Protein AF-A0A2P4SM87-F1 (afdb_monomer_lite)

Organism: Bambusicola thoracicus (NCBI:txid9083)

Radius of gyration: 50.16 Å; chains: 1; bounding box: 89×97×150 Å

pLDDT: mean 71.81, std 22.19, range [34.34, 98.69]

Foldseek 3Di:
DDDDDDDPPDPPDPPPVPPPDQQLVVLVVVLVVCVVVVNDPPVVNVVSVVSNVVSVVVVVVVVVVVVVVPPPPPDDDDDPPVVVVVVVVVVVVVVVVVVVVVVVVVVVVVVVVVVVVVVVVVVVVVVVVVVVVVVVVVVVVVVVVVPVVVDPPDDPPPDDDDDDDDDDDDDDDDDDDDDDDDDDDDDDDDDDDDDDDDDDDDDDDDDDDDPDDDDDDDDDDDDD

Structure (mmCIF, N/CA/C/O backbone):
data_AF-A0A2P4SM87-F1
#
_entry.id   AF-A0A2P4SM87-F1
#
loop_
_atom_site.group_PDB
_atom_site.id
_atom_site.type_symbol
_atom_site.label_atom_id
_atom_site.label_alt_id
_atom_site.label_comp_id
_atom_site.label_asym_id
_atom_site.label_entity_id
_atom_site.label_seq_id
_atom_site.pdbx_PDB_ins_code
_atom_site.Cartn_x
_atom_site.Cartn_y
_atom_site.Cartn_z
_atom_site.occupancy
_atom_site.B_iso_or_equiv
_atom_site.auth_seq_id
_atom_site.auth_comp_id
_atom_site.auth_asym_id
_atom_site.auth_atom_id
_atom_site.pdbx_PDB_model_num
ATOM 1 N N . MET A 1 1 ? 10.649 54.500 15.077 1.00 40.88 1 MET A N 1
ATOM 2 C CA . MET A 1 1 ? 9.697 54.170 16.158 1.00 40.88 1 MET A CA 1
ATOM 3 C C . MET A 1 1 ? 8.976 52.906 15.738 1.00 40.88 1 MET A C 1
ATOM 5 O O . MET A 1 1 ? 8.467 52.848 14.629 1.00 40.88 1 MET A O 1
ATOM 9 N N . SER A 1 2 ? 9.122 51.881 16.570 1.00 45.06 2 SER A N 1
ATOM 10 C CA . SER A 1 2 ? 8.727 50.490 16.364 1.00 45.06 2 SER A CA 1
ATOM 11 C C . SER A 1 2 ? 7.227 50.303 16.555 1.00 45.06 2 SER A C 1
ATOM 13 O O . SER A 1 2 ? 6.677 50.836 17.516 1.00 45.06 2 SER A O 1
ATOM 15 N N . TRP A 1 3 ? 6.611 49.495 15.699 1.00 43.22 3 TRP A N 1
ATOM 16 C CA . TRP A 1 3 ? 5.703 48.448 16.155 1.00 43.22 3 TRP A CA 1
ATOM 17 C C . TRP A 1 3 ? 5.688 47.334 15.110 1.00 43.22 3 TRP A C 1
ATOM 19 O O . TRP A 1 3 ? 5.193 47.473 13.995 1.00 43.22 3 TRP A O 1
ATOM 29 N N . ALA A 1 4 ? 6.319 46.231 15.500 1.00 46.62 4 ALA A N 1
ATOM 30 C CA . ALA A 1 4 ? 6.088 44.921 14.936 1.00 46.62 4 ALA A CA 1
ATOM 31 C C . ALA A 1 4 ? 4.613 44.549 15.129 1.00 46.62 4 ALA A C 1
ATOM 33 O O . ALA A 1 4 ? 4.022 44.830 16.172 1.00 46.62 4 ALA A O 1
ATOM 34 N N . THR A 1 5 ? 4.024 43.882 14.147 1.00 55.41 5 THR A N 1
ATOM 35 C CA . THR A 1 5 ? 2.846 43.058 14.403 1.00 55.41 5 THR A CA 1
ATOM 36 C C . THR A 1 5 ? 3.101 41.719 13.753 1.00 55.41 5 THR A C 1
ATOM 38 O O . THR A 1 5 ? 3.232 41.588 12.537 1.00 55.41 5 THR A O 1
ATOM 41 N N . GLU A 1 6 ? 3.317 40.761 14.639 1.00 40.97 6 GLU A N 1
ATOM 42 C CA . GLU A 1 6 ? 3.594 39.370 14.371 1.00 40.97 6 GLU A CA 1
ATOM 43 C C . GLU A 1 6 ? 2.481 38.773 13.509 1.00 40.97 6 GLU A C 1
ATOM 45 O O . GLU A 1 6 ? 1.293 38.994 13.741 1.00 40.97 6 GLU A O 1
ATOM 50 N N . VAL A 1 7 ? 2.888 38.003 12.506 1.00 49.62 7 VAL A N 1
ATOM 51 C CA . VAL A 1 7 ? 2.012 37.118 11.746 1.00 49.62 7 VAL A CA 1
ATOM 52 C C . VAL A 1 7 ? 1.940 35.802 12.519 1.00 49.62 7 VAL A C 1
ATOM 54 O O . VAL A 1 7 ? 2.924 35.057 12.513 1.00 49.62 7 VAL A O 1
ATOM 57 N N . PRO A 1 8 ? 0.819 35.447 13.167 1.00 51.03 8 PRO A N 1
ATOM 58 C CA . PRO A 1 8 ? 0.630 34.078 13.603 1.00 51.03 8 PRO A CA 1
ATOM 59 C C . PRO A 1 8 ? 0.296 33.233 12.370 1.00 51.03 8 PRO A C 1
ATOM 61 O O . PRO A 1 8 ? -0.844 33.168 11.911 1.00 51.03 8 PRO A O 1
ATOM 64 N N . SER A 1 9 ? 1.323 32.573 11.831 1.00 50.56 9 SER A N 1
ATOM 65 C CA . SER A 1 9 ? 1.190 31.435 10.921 1.00 50.56 9 SER A CA 1
ATOM 66 C C . SER A 1 9 ? 0.569 30.269 11.697 1.00 50.56 9 SER A C 1
ATOM 68 O O . SER A 1 9 ? 1.245 29.390 12.233 1.00 50.56 9 SER A O 1
ATOM 70 N N . GLY A 1 10 ? -0.752 30.323 11.842 1.00 38.59 10 GLY A N 1
ATOM 71 C CA . GLY A 1 10 ? -1.554 29.244 12.388 1.00 38.59 10 GLY A CA 1
ATOM 72 C C . GLY A 1 10 ? -1.701 28.158 11.335 1.00 38.59 10 GLY A C 1
ATOM 73 O O . GLY A 1 10 ? -2.445 28.322 10.371 1.00 38.59 10 GLY A O 1
ATOM 74 N N . LYS A 1 11 ? -0.998 27.039 11.536 1.00 48.06 11 LYS A N 1
ATOM 75 C CA . LYS A 1 11 ? -1.259 25.750 10.886 1.00 48.06 11 LYS A CA 1
ATOM 76 C C . LYS A 1 11 ? -2.752 25.418 10.993 1.00 48.06 11 LYS A C 1
ATOM 78 O O . LYS A 1 11 ? -3.200 24.857 11.991 1.00 48.06 11 LYS A O 1
ATOM 83 N N . ALA A 1 12 ? -3.520 25.734 9.956 1.00 42.97 12 ALA A N 1
ATOM 84 C CA . ALA A 1 12 ? -4.843 25.173 9.760 1.00 42.97 12 ALA A CA 1
ATOM 85 C C . ALA A 1 12 ? -4.655 23.725 9.299 1.00 42.97 12 ALA A C 1
ATOM 87 O O . ALA A 1 12 ? -4.555 23.429 8.111 1.00 42.97 12 ALA A O 1
ATOM 88 N N . GLY A 1 13 ? -4.553 22.813 10.267 1.00 40.84 13 GLY A N 1
ATOM 89 C CA . GLY A 1 13 ? -4.852 21.416 10.008 1.00 40.84 13 GLY A CA 1
ATOM 90 C C . GLY A 1 13 ? -6.256 21.358 9.421 1.00 40.84 13 GLY A C 1
ATOM 91 O O . GLY A 1 13 ? -7.214 21.784 10.067 1.00 40.84 13 GLY A O 1
ATOM 92 N N . HIS A 1 14 ? -6.359 20.876 8.184 1.00 44.00 14 HIS A N 1
ATOM 93 C CA . HIS A 1 14 ? -7.612 20.506 7.545 1.00 44.00 14 HIS A CA 1
ATOM 94 C C . HIS A 1 14 ? -8.273 19.395 8.366 1.00 44.00 14 HIS A C 1
ATOM 96 O O . HIS A 1 14 ? -8.188 18.210 8.056 1.00 44.00 14 HIS A O 1
ATOM 102 N N . GLN A 1 15 ? -8.952 19.781 9.441 1.00 44.81 15 GLN A N 1
ATOM 103 C CA . GLN A 1 15 ? -9.987 18.960 10.025 1.00 44.81 15 GLN A CA 1
ATOM 104 C C . GLN A 1 15 ? -11.198 19.094 9.108 1.00 44.81 15 GLN A C 1
ATOM 106 O O . GLN A 1 15 ? -12.066 19.936 9.319 1.00 44.81 15 GLN A O 1
ATOM 111 N N . HIS A 1 16 ? -11.297 18.205 8.118 1.00 41.19 16 HIS A N 1
ATOM 112 C CA . HIS A 1 16 ? -12.599 17.727 7.652 1.00 41.19 16 HIS A CA 1
ATOM 113 C C . HIS A 1 16 ? -13.249 16.919 8.788 1.00 41.19 16 HIS A C 1
ATOM 115 O O . HIS A 1 16 ? -13.533 15.732 8.677 1.00 41.19 16 HIS A O 1
ATOM 121 N N . ARG A 1 17 ? -13.463 17.577 9.931 1.00 40.62 17 ARG A N 1
ATOM 122 C CA . ARG A 1 17 ? -14.386 17.132 10.956 1.00 40.62 17 ARG A CA 1
ATOM 123 C C . ARG A 1 17 ? -15.743 17.447 10.360 1.00 40.62 17 ARG A C 1
ATOM 125 O O . ARG A 1 17 ? -16.165 18.601 10.357 1.00 40.62 17 ARG A O 1
ATOM 132 N N . GLY A 1 18 ? -16.348 16.431 9.744 1.00 41.81 18 GLY A N 1
ATOM 133 C CA . GLY A 1 18 ? -17.697 16.518 9.207 1.00 41.81 18 GLY A CA 1
ATOM 134 C C . GLY A 1 18 ? -18.576 17.267 10.200 1.00 41.81 18 GLY A C 1
ATOM 135 O O . GLY A 1 18 ? -18.532 16.993 11.400 1.00 41.81 18 GLY A O 1
ATOM 136 N N . TYR A 1 19 ? -19.316 18.251 9.701 1.00 46.91 19 TYR A N 1
ATOM 137 C CA . TYR A 1 19 ? -20.303 19.015 10.451 1.00 46.91 19 TYR A CA 1
ATOM 138 C C . TYR A 1 19 ? -21.477 18.110 10.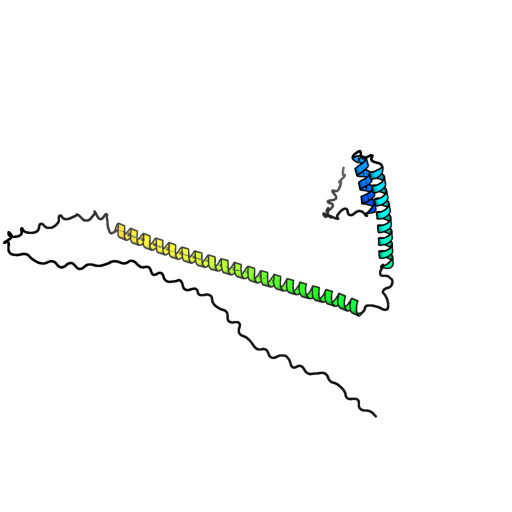854 1.00 46.91 19 TYR A C 1
ATOM 140 O O . TYR A 1 19 ? -22.624 18.366 10.509 1.00 46.91 19 TYR A O 1
ATOM 148 N N . GLN A 1 20 ? -21.219 17.034 11.588 1.00 58.12 20 GLN A N 1
ATOM 149 C CA . GLN A 1 20 ? -22.229 16.392 12.404 1.00 58.12 20 GLN A CA 1
ATOM 150 C C . GLN A 1 20 ? -22.288 17.189 13.706 1.00 58.12 20 GLN A C 1
ATOM 152 O O . GLN A 1 20 ? -21.799 16.775 14.753 1.00 58.12 20 GLN A O 1
ATOM 157 N N . GLY A 1 21 ? -22.851 18.399 13.615 1.00 61.62 21 GLY A N 1
ATOM 158 C CA . GLY A 1 21 ? -23.476 18.998 14.790 1.00 61.62 21 GLY A CA 1
ATOM 159 C C . GLY A 1 21 ? -24.529 18.023 15.325 1.00 61.62 21 GLY A C 1
ATOM 160 O O . GLY A 1 21 ? -25.027 17.188 14.568 1.00 61.62 21 GLY A O 1
ATOM 161 N N . SER A 1 22 ? -24.850 18.093 16.619 1.00 70.75 22 SER A N 1
ATOM 162 C CA . SER A 1 22 ? -25.864 17.215 17.213 1.00 70.75 22 SER A CA 1
ATOM 163 C C . SER A 1 22 ? -27.149 17.195 16.373 1.00 70.75 22 SER A C 1
ATOM 165 O O . SER A 1 22 ? -27.492 18.185 15.717 1.00 70.75 22 SER A O 1
ATOM 167 N N . CYS A 1 23 ? -27.874 16.072 16.378 1.00 75.06 23 CYS A N 1
ATOM 168 C CA . CYS A 1 23 ? -29.086 15.905 15.562 1.00 75.06 23 CYS A CA 1
ATOM 169 C C . CYS A 1 23 ? -30.107 17.039 15.803 1.00 75.06 23 CYS A C 1
ATOM 171 O O . CYS A 1 23 ? -30.788 17.475 14.876 1.00 75.06 23 CYS A O 1
ATOM 173 N N . GLN A 1 24 ? -30.135 17.604 17.017 1.00 81.75 24 GLN A N 1
ATOM 174 C CA . GLN A 1 24 ? -30.936 18.784 17.360 1.00 81.75 24 GLN A CA 1
ATOM 175 C C . GLN A 1 24 ? -30.530 20.048 16.590 1.00 81.75 24 GLN A C 1
ATOM 177 O O . GLN A 1 24 ? -31.382 20.792 16.096 1.00 81.75 24 GLN A O 1
ATOM 182 N N . CYS A 1 25 ? -29.226 20.311 16.481 1.00 80.69 25 CYS A N 1
ATOM 183 C CA . CYS A 1 25 ? -28.696 21.464 15.759 1.00 80.69 25 CYS A CA 1
ATOM 184 C C . CYS A 1 25 ? -29.028 21.386 14.265 1.00 80.69 25 CYS A C 1
ATOM 186 O O . CYS A 1 25 ? -29.307 22.419 13.655 1.00 80.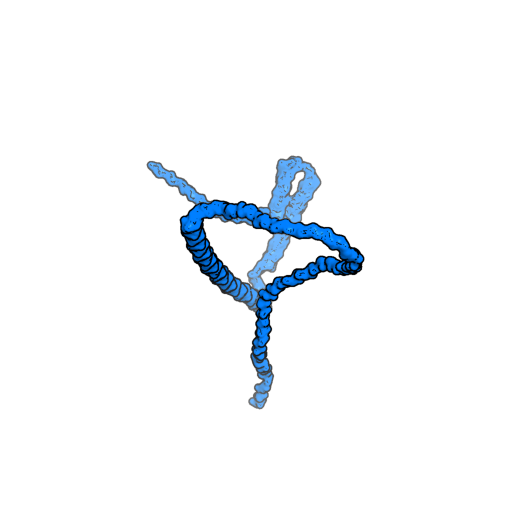69 25 CYS A O 1
ATOM 188 N N . HIS A 1 26 ? -29.062 20.178 13.693 1.00 85.31 26 HIS A N 1
ATOM 189 C CA . HIS A 1 26 ? -29.475 19.966 12.307 1.00 85.31 26 HIS A CA 1
ATOM 190 C C . HIS A 1 26 ? -30.957 20.315 12.086 1.00 85.31 26 HIS A C 1
ATOM 192 O O . HIS A 1 26 ? -31.264 21.079 11.173 1.00 85.31 26 HIS A O 1
ATOM 198 N N . GLY A 1 27 ? -31.863 19.854 12.959 1.00 86.75 27 GLY A N 1
ATOM 199 C CA . GLY A 1 27 ? -33.295 20.180 12.867 1.00 86.75 27 GLY A CA 1
ATOM 200 C C . GLY A 1 27 ? -33.576 21.687 12.953 1.00 86.75 27 GLY A C 1
ATOM 201 O O . GLY A 1 27 ? -34.283 22.252 12.116 1.00 86.75 27 GLY A O 1
ATOM 202 N N . ARG A 1 28 ? -32.926 22.383 13.897 1.00 90.06 28 ARG A N 1
ATOM 203 C CA . ARG A 1 28 ? -33.029 23.849 14.013 1.00 90.06 28 ARG A CA 1
ATOM 204 C C . ARG A 1 28 ? -32.459 24.569 12.787 1.00 90.06 28 ARG A C 1
ATOM 206 O O . ARG A 1 28 ? -33.041 25.555 12.332 1.00 90.06 28 ARG A O 1
ATOM 213 N N . ALA A 1 29 ? -31.327 24.103 12.258 1.00 92.31 29 ALA A N 1
ATOM 214 C CA . ALA A 1 29 ? -30.719 24.674 11.060 1.00 92.31 29 ALA A CA 1
ATOM 215 C C . ALA A 1 29 ? -31.627 24.509 9.834 1.00 92.31 29 ALA A C 1
ATOM 217 O O . ALA A 1 29 ? -31.786 25.461 9.071 1.00 92.31 29 ALA A O 1
ATOM 218 N N . LEU A 1 30 ? -32.275 23.350 9.691 1.00 92.50 30 LEU A N 1
ATOM 219 C CA . LEU A 1 30 ? -33.206 23.065 8.602 1.00 92.50 30 LEU A CA 1
ATOM 220 C C . LEU A 1 30 ? -34.433 23.988 8.648 1.00 92.50 30 LEU A C 1
ATOM 222 O O . LEU A 1 30 ? -34.778 24.593 7.635 1.00 92.50 30 LEU A O 1
ATOM 226 N N . ARG A 1 31 ? -35.025 24.200 9.833 1.00 93.25 31 ARG A N 1
ATOM 227 C CA . ARG A 1 31 ? -36.126 25.164 10.023 1.00 93.25 31 ARG A CA 1
ATOM 228 C C . ARG A 1 31 ? -35.724 26.593 9.651 1.00 93.25 31 ARG A C 1
ATOM 230 O O . ARG A 1 31 ? -36.476 27.292 8.977 1.00 93.25 31 ARG A O 1
ATOM 237 N N . LEU A 1 32 ? -34.535 27.034 10.066 1.00 94.56 32 LEU A N 1
ATOM 238 C CA . LEU A 1 32 ? -34.028 28.366 9.721 1.00 94.56 32 LEU A CA 1
ATOM 239 C C . LEU A 1 32 ? -33.733 28.502 8.222 1.00 94.56 32 LEU A C 1
ATOM 241 O O . LEU A 1 32 ? -33.985 29.561 7.654 1.00 94.56 32 LEU A O 1
ATOM 245 N N . ALA A 1 33 ? -33.213 27.455 7.581 1.00 94.94 33 ALA A N 1
ATOM 246 C CA . ALA A 1 33 ? -32.980 27.437 6.141 1.00 94.94 33 ALA A CA 1
ATOM 247 C C . ALA A 1 33 ? -34.297 27.513 5.356 1.00 94.94 33 ALA A C 1
ATOM 249 O O . ALA A 1 33 ? -34.392 28.305 4.423 1.00 94.94 33 ALA A O 1
ATOM 250 N N . TYR A 1 34 ? -35.323 26.768 5.779 1.00 96.19 34 TYR A N 1
ATOM 251 C CA . TYR A 1 34 ? -36.653 26.797 5.167 1.00 96.19 34 TYR A CA 1
ATOM 252 C C . TYR A 1 34 ? -37.289 28.193 5.236 1.00 96.19 34 TYR A C 1
ATOM 254 O O . TYR A 1 34 ? -37.709 28.732 4.214 1.00 96.19 34 TYR A O 1
ATOM 262 N N . LEU A 1 35 ? -37.253 28.836 6.409 1.00 95.88 35 LEU A N 1
ATOM 263 C CA . LEU A 1 35 ? -37.738 30.212 6.575 1.00 95.88 35 LEU A CA 1
ATOM 264 C C . LEU A 1 35 ? -36.946 31.217 5.721 1.00 95.88 35 LEU A C 1
ATOM 266 O O . LEU A 1 35 ? -37.526 32.113 5.116 1.00 95.88 35 LEU A O 1
ATOM 270 N N . ARG A 1 36 ? -35.617 31.063 5.629 1.00 95.62 36 ARG A N 1
ATOM 271 C CA . ARG A 1 36 ? -34.762 31.920 4.783 1.00 95.62 36 ARG A CA 1
ATOM 272 C C . ARG A 1 36 ? -35.015 31.733 3.289 1.00 95.62 36 ARG A C 1
ATOM 274 O O . ARG A 1 36 ? -34.808 32.673 2.532 1.00 95.62 36 ARG A O 1
ATOM 281 N N . ALA A 1 37 ? -35.460 30.550 2.878 1.00 95.06 37 ALA A N 1
ATOM 282 C CA . ALA A 1 37 ? -35.869 30.263 1.508 1.00 95.06 37 ALA A CA 1
ATOM 283 C C . ALA A 1 37 ? -37.287 30.781 1.177 1.00 95.06 37 ALA A C 1
ATOM 285 O O . ALA A 1 37 ? -37.749 30.582 0.057 1.00 95.06 37 ALA A O 1
ATOM 286 N N . GLY A 1 38 ? -37.973 31.443 2.122 1.00 94.75 38 GLY A N 1
ATOM 287 C CA . GLY A 1 38 ? -39.340 31.951 1.945 1.00 94.75 38 GLY A CA 1
ATOM 288 C C . GLY A 1 38 ? -40.429 30.899 2.175 1.00 94.75 38 GLY A C 1
ATOM 289 O O . GLY A 1 38 ? -41.571 31.090 1.764 1.00 94.75 38 GLY A O 1
ATOM 290 N N . GLY A 1 39 ? -40.084 29.774 2.804 1.00 95.06 39 GLY A N 1
ATOM 291 C CA . GLY A 1 39 ? -41.035 28.739 3.177 1.00 95.06 39 GLY A CA 1
ATOM 292 C C . GLY A 1 39 ? -41.907 29.172 4.356 1.00 95.06 39 GLY A C 1
ATOM 293 O O . GLY A 1 39 ? -41.394 29.467 5.435 1.00 95.06 39 GLY A O 1
ATOM 294 N N . HIS A 1 40 ? -43.223 29.177 4.151 1.00 92.88 40 HIS A N 1
ATOM 295 C CA . HIS A 1 40 ? -44.230 29.567 5.149 1.00 92.88 40 HIS A CA 1
ATOM 296 C C . HIS A 1 40 ? -45.343 28.524 5.318 1.00 92.88 40 HIS A C 1
ATOM 298 O O . HIS A 1 40 ? -46.373 28.822 5.912 1.00 92.88 40 HIS A O 1
ATOM 304 N N . ASP A 1 41 ? -45.168 27.314 4.782 1.00 96.88 41 ASP A N 1
ATOM 305 C CA . ASP A 1 41 ? -46.136 26.247 5.016 1.00 96.88 41 ASP A CA 1
ATOM 306 C C . ASP A 1 41 ? -46.084 25.798 6.484 1.00 96.88 41 ASP A C 1
ATOM 308 O O . ASP A 1 41 ? -45.073 25.275 6.965 1.00 96.88 41 ASP A O 1
ATOM 312 N N . GLU A 1 42 ? -47.191 26.012 7.192 1.00 94.56 42 GLU A N 1
ATOM 313 C CA . GLU A 1 42 ? -47.333 25.691 8.612 1.00 94.56 42 GLU A CA 1
ATOM 314 C C . GLU A 1 42 ? -47.223 24.185 8.871 1.00 94.56 42 GLU A C 1
ATOM 316 O O . GLU A 1 42 ? -46.659 23.778 9.888 1.00 94.56 42 GLU A O 1
ATOM 321 N N . ALA A 1 43 ? -47.682 23.344 7.935 1.00 96.00 43 ALA A N 1
ATOM 322 C CA . ALA A 1 43 ? -47.560 21.893 8.063 1.00 96.00 43 ALA A CA 1
ATOM 323 C C . ALA A 1 43 ? -46.084 21.464 8.057 1.00 96.00 43 ALA A C 1
ATOM 325 O O . ALA A 1 43 ? -45.640 20.711 8.928 1.00 96.00 43 ALA A O 1
ATOM 326 N N . THR A 1 44 ? -45.298 22.016 7.130 1.00 94.50 44 THR A N 1
ATOM 327 C CA . THR A 1 44 ? -43.850 21.790 7.063 1.00 94.50 44 THR A CA 1
ATOM 328 C C . THR A 1 44 ? -43.128 22.311 8.312 1.00 94.50 44 THR A C 1
ATOM 330 O O . THR A 1 44 ? -42.255 21.633 8.857 1.00 94.50 44 THR A O 1
ATOM 333 N N . LEU A 1 45 ? -43.484 23.500 8.810 1.00 94.94 45 LEU A N 1
ATOM 334 C CA . LEU A 1 45 ? -42.870 24.064 10.019 1.00 94.94 45 LEU A CA 1
ATOM 335 C C . LEU A 1 45 ? -43.177 23.244 11.278 1.00 94.94 45 LEU A C 1
ATOM 337 O O . LEU A 1 45 ? -42.281 23.077 12.111 1.00 94.94 45 LEU A O 1
ATOM 341 N N . ALA A 1 46 ? -44.399 22.719 11.402 1.00 95.38 46 ALA A N 1
ATOM 342 C CA . ALA A 1 46 ? -44.786 21.818 12.483 1.00 95.38 46 ALA A CA 1
ATOM 343 C C . ALA A 1 46 ? -43.966 20.521 12.438 1.00 95.38 46 ALA A C 1
ATOM 345 O O . ALA A 1 46 ? -43.330 20.165 13.428 1.00 95.38 46 ALA A O 1
ATOM 346 N N . GLN A 1 47 ? -43.850 19.892 11.264 1.00 95.44 47 GLN A N 1
ATOM 347 C CA . GLN A 1 47 ? -43.050 18.677 11.097 1.00 95.44 47 GLN A CA 1
ATOM 348 C C . GLN A 1 47 ? -41.567 18.896 11.444 1.00 95.44 47 GLN A C 1
ATOM 350 O O . GLN A 1 47 ? -40.938 18.053 12.083 1.00 95.44 47 GLN A O 1
ATOM 355 N N . LEU A 1 48 ? -40.989 20.038 11.058 1.00 94.38 48 LEU A N 1
ATOM 356 C CA . LEU A 1 48 ? -39.606 20.381 11.406 1.00 94.38 48 LEU A CA 1
ATOM 357 C C . LEU A 1 48 ? -39.415 20.625 12.910 1.00 94.38 48 LEU A C 1
ATOM 359 O O . LEU A 1 48 ? -38.337 20.352 13.442 1.00 94.38 48 LEU A O 1
ATOM 363 N N . LEU A 1 49 ? -40.440 21.135 13.598 1.00 93.94 49 LEU A N 1
ATOM 364 C CA . LEU A 1 49 ? -40.426 21.287 15.051 1.00 93.94 49 LEU A CA 1
ATOM 365 C C . LEU A 1 49 ? -40.505 19.928 15.755 1.00 93.94 49 LEU A C 1
ATOM 367 O O . LEU A 1 49 ? -39.718 19.686 16.671 1.00 93.94 49 LEU A O 1
ATOM 371 N N . ASP A 1 50 ? -41.389 19.042 15.301 1.00 94.62 50 ASP A N 1
ATOM 372 C CA . ASP A 1 50 ? -41.539 17.692 15.852 1.00 94.62 50 ASP A CA 1
ATOM 373 C C . ASP A 1 50 ? -40.238 16.894 15.713 1.00 94.62 50 ASP A C 1
ATOM 375 O O . ASP A 1 50 ? -39.740 16.337 16.693 1.00 94.62 50 ASP A O 1
ATOM 379 N N . LEU A 1 51 ? -39.606 16.945 14.535 1.00 92.31 51 LEU A N 1
ATOM 380 C CA . LEU A 1 51 ? -38.295 16.332 14.296 1.00 92.31 51 LEU A CA 1
ATOM 381 C C . LEU A 1 51 ? -37.210 16.887 15.227 1.00 92.31 51 LEU A C 1
ATOM 383 O O . LEU A 1 51 ? -36.342 16.145 15.691 1.00 92.31 51 LEU A O 1
ATOM 387 N N . GLN A 1 52 ? -37.239 18.191 15.522 1.00 92.75 52 GLN A N 1
ATOM 388 C CA . GLN A 1 52 ? -36.304 18.790 16.471 1.00 92.75 52 GLN A CA 1
ATOM 389 C C . GLN A 1 52 ? -36.523 18.230 17.884 1.00 92.75 52 GLN A C 1
ATOM 391 O O . GLN A 1 52 ? -35.543 17.907 18.557 1.00 92.75 52 GLN A O 1
ATOM 396 N N . LEU A 1 53 ? -37.776 18.109 18.332 1.00 93.44 53 LEU A N 1
ATOM 397 C CA . LEU A 1 53 ? -38.117 17.557 19.644 1.00 93.44 53 LEU A CA 1
ATOM 398 C C . LEU A 1 53 ? -37.705 16.086 19.755 1.00 93.44 53 LEU A C 1
ATOM 400 O O . LEU A 1 53 ? -36.999 15.740 20.704 1.00 93.44 53 LEU A O 1
ATOM 404 N N . GLU A 1 54 ? -38.034 15.263 18.760 1.00 93.00 54 GLU A N 1
ATOM 405 C CA . GLU A 1 54 ? -37.651 13.847 18.707 1.00 93.00 54 GLU A CA 1
ATOM 406 C C . GLU A 1 54 ? -36.126 13.679 18.746 1.00 93.00 54 GLU A C 1
ATOM 408 O O . GLU A 1 54 ? -35.591 12.913 19.553 1.00 93.00 54 GLU A O 1
ATOM 413 N N . ALA A 1 55 ? -35.392 14.465 17.951 1.00 91.31 55 ALA A N 1
ATOM 414 C CA . ALA A 1 55 ? -33.934 14.474 17.993 1.00 91.31 55 ALA A CA 1
ATOM 415 C C . ALA A 1 55 ? -33.399 14.841 19.389 1.00 91.31 55 ALA A C 1
ATOM 417 O O . ALA A 1 55 ? -32.383 14.283 19.818 1.00 91.31 55 ALA A O 1
ATOM 418 N N . THR A 1 56 ? -34.079 15.735 20.125 1.00 89.81 56 THR A N 1
ATOM 419 C CA . THR A 1 56 ? -33.680 16.062 21.503 1.00 89.81 56 THR A CA 1
ATOM 420 C C . THR A 1 56 ? -33.868 14.897 22.464 1.00 89.81 56 THR A C 1
ATOM 422 O O . THR A 1 56 ? -33.030 14.666 23.339 1.00 89.81 56 THR A O 1
ATOM 425 N N . GLU A 1 57 ? -34.951 14.143 22.307 1.00 92.62 57 GLU A N 1
ATOM 426 C CA . GLU A 1 57 ? -35.241 12.986 23.144 1.00 92.62 57 GLU A CA 1
ATOM 427 C C . GLU A 1 57 ? -34.264 11.852 22.867 1.00 92.62 57 GLU A C 1
ATOM 429 O O . GLU A 1 57 ? -33.747 11.239 23.804 1.00 92.62 57 GLU A O 1
ATOM 434 N N . LEU A 1 58 ? -33.947 11.614 21.593 1.00 89.31 58 LEU A N 1
ATOM 435 C CA . LEU A 1 58 ? -32.959 10.622 21.188 1.00 89.31 58 LEU A CA 1
ATOM 436 C C . LEU A 1 58 ? -31.567 10.961 21.715 1.00 89.31 58 LEU A C 1
ATOM 438 O O . LEU A 1 58 ? -30.896 10.073 22.237 1.00 89.31 58 LEU A O 1
ATOM 442 N N . GLU A 1 59 ? -31.146 12.226 21.659 1.00 88.44 59 GLU A N 1
ATOM 443 C CA . GLU A 1 59 ? -29.854 12.647 22.207 1.00 88.44 59 GLU A CA 1
ATOM 444 C C . GLU A 1 59 ? -29.811 12.506 23.732 1.00 88.44 59 GLU A C 1
ATOM 446 O O . GLU A 1 59 ? -28.852 11.953 24.268 1.00 88.44 59 GLU A O 1
ATOM 451 N N . LYS A 1 60 ? -30.874 12.899 24.447 1.00 88.31 60 LYS A N 1
ATOM 452 C CA . LYS A 1 60 ? -30.982 12.679 25.901 1.00 88.31 60 LYS A CA 1
ATOM 453 C C . LYS A 1 60 ? -30.960 11.193 26.248 1.00 88.31 60 LYS A C 1
ATOM 455 O O . LYS A 1 60 ? -30.277 10.788 27.186 1.00 88.31 60 LYS A O 1
ATOM 460 N N . ARG A 1 61 ? -31.668 10.359 25.485 1.00 87.81 61 ARG A N 1
ATOM 461 C CA . ARG A 1 61 ? -31.697 8.903 25.674 1.00 87.81 61 ARG A CA 1
ATOM 462 C C . ARG A 1 61 ? -30.343 8.269 25.360 1.00 87.81 61 ARG A C 1
ATOM 464 O O . ARG A 1 61 ? -29.934 7.350 26.065 1.00 87.81 61 ARG A O 1
ATOM 471 N N . ALA A 1 62 ? -29.642 8.752 24.338 1.00 85.56 62 ALA A N 1
ATOM 472 C CA . ALA A 1 62 ? -28.286 8.332 24.005 1.00 85.56 62 ALA A CA 1
ATOM 473 C C . ALA A 1 62 ? -27.300 8.740 25.107 1.00 85.56 62 ALA A C 1
ATOM 475 O O . ALA A 1 62 ? -26.550 7.893 25.583 1.00 85.56 62 ALA A O 1
ATOM 476 N N . ALA A 1 63 ? -27.365 9.981 25.594 1.00 83.81 63 ALA A N 1
ATOM 477 C CA . ALA A 1 63 ? -26.552 10.465 26.707 1.00 83.81 63 ALA A CA 1
ATOM 478 C C . ALA A 1 63 ? -26.805 9.667 27.997 1.00 83.81 63 ALA A C 1
ATOM 480 O O . ALA A 1 63 ? -25.862 9.282 28.677 1.00 83.81 63 ALA A O 1
ATOM 481 N N . GLN A 1 64 ? -28.060 9.323 28.301 1.00 83.50 64 GLN A N 1
ATOM 482 C CA . GLN A 1 64 ? -28.401 8.470 29.446 1.00 83.50 64 GLN A CA 1
ATOM 483 C C . GLN A 1 64 ? -27.878 7.037 29.297 1.00 83.50 64 GLN A C 1
ATOM 485 O O . GLN A 1 64 ? -27.437 6.440 30.276 1.00 83.50 64 GLN A O 1
ATOM 490 N N . LYS A 1 65 ? -27.919 6.463 28.089 1.00 80.31 65 LYS A N 1
ATOM 491 C CA . LYS A 1 65 ? -27.321 5.147 27.820 1.00 80.31 65 LYS A CA 1
ATOM 492 C C . LYS A 1 65 ? -25.801 5.194 27.954 1.00 80.31 65 LYS A C 1
ATOM 494 O O . LYS A 1 65 ? -25.234 4.297 28.561 1.00 80.31 65 LYS A O 1
ATOM 499 N N . MET A 1 66 ? -25.161 6.242 27.442 1.00 69.56 66 MET A N 1
ATOM 500 C CA . MET A 1 66 ? -23.714 6.434 27.560 1.00 69.56 66 MET A CA 1
ATOM 501 C C . MET A 1 66 ? -23.278 6.700 29.005 1.00 69.56 66 MET A C 1
ATOM 503 O O . MET A 1 66 ? -22.253 6.179 29.408 1.00 69.56 66 MET A O 1
ATOM 507 N N . SER A 1 67 ? -24.081 7.404 29.808 1.00 63.41 67 SER A N 1
ATOM 508 C CA . SER A 1 67 ? -23.840 7.587 31.249 1.00 63.41 67 SER A CA 1
ATOM 509 C C . SER A 1 67 ? -24.041 6.290 32.049 1.00 63.41 67 SER A C 1
ATOM 511 O O . SER A 1 67 ? -23.279 6.002 32.962 1.00 63.41 67 SER A O 1
ATOM 513 N N . LYS A 1 68 ? -25.003 5.434 31.675 1.00 60.75 68 LYS A N 1
ATOM 514 C CA . LYS A 1 68 ? -25.141 4.084 32.265 1.00 60.75 68 LYS A CA 1
ATOM 515 C C . LYS A 1 68 ? -24.031 3.118 31.839 1.00 60.75 68 LYS A C 1
ATOM 517 O O . LYS A 1 68 ? -23.778 2.141 32.535 1.00 60.75 68 LYS A O 1
ATOM 522 N N . HIS A 1 69 ? -23.393 3.387 30.704 1.00 52.66 69 HIS A N 1
ATOM 523 C CA . HIS A 1 69 ? -22.211 2.682 30.215 1.00 52.66 69 HIS A CA 1
ATOM 524 C C . HIS A 1 69 ? -20.905 3.431 30.519 1.00 52.66 69 HIS A C 1
ATOM 526 O O . HIS A 1 69 ? -19.856 3.053 29.997 1.00 52.66 69 HIS A O 1
ATOM 532 N N . GLU A 1 70 ? -20.942 4.454 31.378 1.00 45.81 70 GLU A N 1
ATOM 533 C CA . GLU A 1 70 ? -19.737 5.116 31.857 1.00 45.81 70 GLU A CA 1
ATOM 534 C C . GLU A 1 70 ? -18.916 4.094 32.665 1.00 45.81 70 GLU A C 1
ATOM 536 O O . GLU A 1 70 ? -19.440 3.473 33.598 1.00 45.81 70 GLU A O 1
ATOM 541 N N . PRO A 1 71 ? -17.648 3.835 32.302 1.00 51.72 71 PRO A N 1
ATOM 542 C CA . PRO A 1 71 ? -16.876 2.738 32.861 1.00 51.72 71 PRO A CA 1
ATOM 543 C C . PRO A 1 71 ? -16.288 3.153 34.214 1.00 51.72 71 PRO A C 1
ATOM 545 O O . PRO A 1 71 ? -15.081 3.297 34.358 1.00 51.72 71 PRO A O 1
ATOM 548 N N . GLN A 1 72 ? -17.137 3.352 35.221 1.00 51.84 72 GLN A N 1
ATOM 549 C CA . GLN A 1 72 ? -16.702 3.549 36.611 1.00 51.84 72 GLN A CA 1
ATOM 550 C C . GLN A 1 72 ? -17.063 2.380 37.540 1.00 51.84 72 GLN A C 1
ATOM 552 O O . GLN A 1 72 ? -16.575 2.327 38.664 1.00 51.84 72 GLN A O 1
ATOM 557 N N . HIS A 1 73 ? -17.811 1.376 37.063 1.00 45.22 73 HIS A N 1
ATOM 558 C CA . HIS A 1 73 ? -18.216 0.209 37.867 1.00 45.22 73 HIS A CA 1
ATOM 559 C C . HIS A 1 73 ? -17.771 -1.161 37.320 1.00 45.22 73 HIS A C 1
ATOM 561 O O . HIS A 1 73 ? -18.390 -2.172 37.633 1.00 45.22 73 HIS A O 1
ATOM 567 N N . ARG A 1 74 ? -16.679 -1.243 36.543 1.00 47.72 74 ARG A N 1
ATOM 568 C CA . ARG A 1 74 ? -16.097 -2.540 36.114 1.00 47.72 74 ARG A CA 1
ATOM 569 C C . ARG A 1 74 ? -14.803 -2.911 36.849 1.00 47.72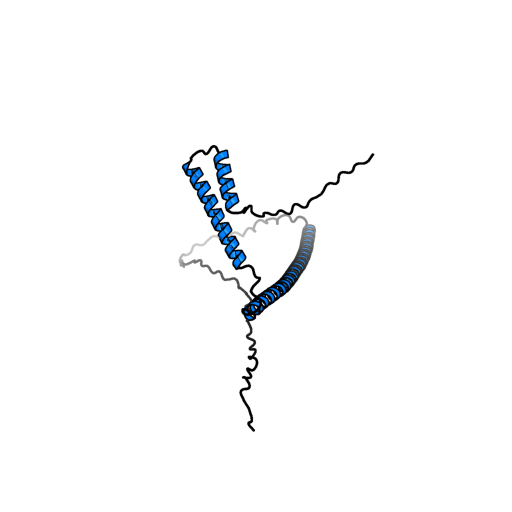 74 ARG A C 1
ATOM 571 O O . ARG A 1 74 ? -13.987 -3.668 36.338 1.00 47.72 74 ARG A O 1
ATOM 578 N N . ALA A 1 75 ? -14.602 -2.384 38.053 1.00 49.91 75 ALA A N 1
ATOM 579 C CA . ALA A 1 75 ? -13.637 -2.938 38.993 1.00 49.91 75 ALA A CA 1
ATOM 580 C C . ALA A 1 75 ? -14.345 -4.044 39.789 1.00 49.91 75 ALA A C 1
ATOM 582 O O . ALA A 1 75 ? -15.387 -3.785 40.374 1.00 49.91 75 ALA A O 1
ATOM 583 N N . GLN A 1 76 ? -13.770 -5.247 39.816 1.00 51.75 76 GLN A N 1
ATOM 584 C CA . GLN A 1 76 ? -14.250 -6.447 40.523 1.00 51.75 76 GLN A CA 1
ATOM 585 C C . GLN A 1 76 ? -15.426 -7.199 39.879 1.00 51.75 76 GLN A C 1
ATOM 587 O O . GLN A 1 76 ? -16.565 -7.102 40.314 1.00 51.75 76 GLN A O 1
ATOM 592 N N . GLY A 1 77 ? -15.132 -8.086 38.926 1.00 50.72 77 GLY A N 1
ATOM 593 C CA . GLY A 1 77 ? -15.888 -9.347 38.873 1.00 50.72 77 GLY A CA 1
ATOM 594 C C . GLY A 1 77 ? -16.066 -9.995 37.510 1.00 50.72 77 GLY A C 1
ATOM 595 O O . GLY A 1 77 ? -16.291 -11.198 37.454 1.00 50.72 77 GLY A O 1
ATOM 596 N N . GLN A 1 78 ? -15.930 -9.252 36.417 1.00 53.66 78 GLN A N 1
ATOM 597 C CA . GLN A 1 78 ? -16.041 -9.801 35.067 1.00 53.66 78 GLN A CA 1
ATOM 598 C C . GLN A 1 78 ? -14.811 -9.383 34.255 1.00 53.66 78 GLN A C 1
ATOM 600 O O . GLN A 1 78 ? -14.388 -8.233 34.332 1.00 53.66 78 GLN A O 1
ATOM 605 N N . ASP A 1 79 ? -14.255 -10.330 33.495 1.00 60.06 79 ASP A N 1
ATOM 606 C CA . ASP A 1 79 ? -13.426 -10.086 32.305 1.00 60.06 79 ASP A CA 1
ATOM 607 C C . ASP A 1 79 ? -11.892 -10.020 32.430 1.00 60.06 79 ASP A C 1
ATOM 609 O O . ASP A 1 79 ? -11.247 -9.401 31.587 1.00 60.06 79 ASP A O 1
ATOM 613 N N . ARG A 1 80 ? -11.250 -10.734 33.369 1.00 66.25 80 ARG A N 1
ATOM 614 C CA . ARG A 1 80 ? -9.790 -11.004 33.252 1.00 66.25 80 ARG A CA 1
ATOM 615 C C . ARG A 1 80 ? -9.445 -11.627 31.891 1.00 66.25 80 ARG A C 1
ATOM 617 O O . ARG A 1 80 ? -8.524 -11.184 31.220 1.00 66.25 80 ARG A O 1
ATOM 624 N N . THR A 1 81 ? -10.277 -12.567 31.454 1.00 74.38 81 THR A N 1
ATOM 625 C CA . THR A 1 81 ? -10.180 -13.231 30.152 1.00 74.38 81 THR A CA 1
ATOM 626 C C . THR A 1 81 ? -10.415 -12.291 28.969 1.00 74.38 81 THR A C 1
ATOM 628 O O . THR A 1 81 ? -9.773 -12.461 27.940 1.00 74.38 81 THR A O 1
ATOM 631 N N . ALA A 1 82 ? -11.292 -11.284 29.077 1.00 79.94 82 ALA A N 1
ATOM 632 C CA . ALA A 1 82 ? -11.497 -10.333 27.978 1.00 79.94 82 ALA A CA 1
ATOM 633 C C . ALA A 1 82 ? -10.379 -9.280 27.908 1.00 79.94 82 ALA A C 1
ATOM 635 O O . ALA A 1 82 ? -10.033 -8.839 26.815 1.00 79.94 82 ALA A O 1
ATOM 636 N N . ILE A 1 83 ? -9.787 -8.905 29.049 1.00 80.19 83 ILE A N 1
ATOM 637 C CA . ILE A 1 83 ? -8.597 -8.043 29.093 1.00 80.19 83 ILE A CA 1
ATOM 638 C C . ILE A 1 83 ? -7.395 -8.778 28.486 1.00 80.19 83 ILE A C 1
ATOM 640 O O . ILE A 1 83 ? -6.708 -8.214 27.641 1.00 80.19 83 ILE A O 1
ATOM 644 N N . GLU A 1 84 ? -7.179 -10.044 28.850 1.00 81.56 84 GLU A N 1
ATOM 645 C CA . GLU A 1 84 ? -6.135 -10.893 28.258 1.00 81.56 84 GLU A CA 1
ATOM 646 C C . GLU A 1 84 ? -6.366 -11.120 26.757 1.00 81.56 84 GLU A C 1
ATOM 648 O O . GLU A 1 84 ? -5.423 -11.041 25.975 1.00 81.56 84 GLU A O 1
ATOM 653 N N . ALA A 1 85 ? -7.614 -11.324 26.322 1.00 85.75 85 ALA A N 1
ATOM 654 C CA . ALA A 1 85 ? -7.944 -11.429 24.901 1.00 85.75 85 ALA A CA 1
ATOM 655 C C . ALA A 1 85 ? -7.669 -10.120 24.142 1.00 85.75 85 ALA A C 1
ATOM 657 O O . ALA A 1 85 ? -7.119 -10.158 23.045 1.00 85.75 85 ALA A O 1
ATOM 658 N N . ALA A 1 86 ? -8.000 -8.962 24.721 1.00 86.19 86 ALA A N 1
ATOM 659 C CA . ALA A 1 86 ? -7.696 -7.663 24.123 1.00 86.19 86 ALA A CA 1
ATOM 660 C C . ALA A 1 86 ? -6.181 -7.420 24.023 1.00 86.19 86 ALA A C 1
ATOM 662 O O . ALA A 1 86 ? -5.705 -6.967 22.988 1.00 86.19 86 ALA A O 1
ATOM 663 N N . GLN A 1 87 ? -5.420 -7.785 25.058 1.00 91.06 87 GLN A N 1
ATOM 664 C CA . GLN A 1 87 ? -3.955 -7.726 25.043 1.00 91.06 87 GLN A CA 1
ATOM 665 C C . GLN A 1 87 ? -3.344 -8.706 24.035 1.00 91.06 87 GLN A C 1
ATOM 667 O O . GLN A 1 87 ? -2.367 -8.373 23.376 1.00 91.06 87 GLN A O 1
ATOM 672 N N . GLY A 1 88 ? -3.920 -9.901 23.879 1.00 92.25 88 GLY A N 1
ATOM 673 C CA . GLY A 1 88 ? -3.493 -10.874 22.874 1.00 92.25 88 GLY A CA 1
ATOM 674 C C . GLY A 1 88 ? -3.749 -10.395 21.446 1.00 92.25 88 GLY A C 1
ATOM 675 O O . GLY A 1 88 ? -2.913 -10.605 20.573 1.00 92.25 88 GLY A O 1
ATOM 676 N N . LEU A 1 89 ? -4.872 -9.710 21.211 1.00 94.00 89 LEU A N 1
ATOM 677 C CA . LEU A 1 89 ? -5.166 -9.070 19.928 1.00 94.00 89 LEU A CA 1
ATOM 678 C C . LEU A 1 89 ? -4.202 -7.917 19.633 1.00 94.00 89 LEU A C 1
ATOM 680 O O . LEU A 1 89 ? -3.722 -7.815 18.510 1.00 94.00 89 LEU A O 1
ATOM 684 N N . ASP A 1 90 ? -3.892 -7.091 20.632 1.00 95.88 90 ASP A N 1
ATOM 685 C CA . ASP A 1 90 ? -2.925 -5.995 20.509 1.00 95.88 90 ASP A CA 1
ATOM 686 C C . ASP A 1 90 ? -1.510 -6.528 20.220 1.00 95.88 90 ASP A C 1
ATOM 688 O O . ASP A 1 90 ? -0.849 -6.099 19.278 1.00 95.88 90 ASP A O 1
ATOM 692 N N . ALA A 1 91 ? -1.086 -7.573 20.937 1.00 96.38 91 ALA A N 1
ATOM 693 C CA . ALA A 1 91 ? 0.182 -8.254 20.685 1.00 96.38 91 ALA A CA 1
ATOM 694 C C . ALA A 1 91 ? 0.236 -8.899 19.288 1.00 96.38 91 ALA A C 1
ATOM 696 O O . ALA A 1 91 ? 1.265 -8.834 18.615 1.00 96.38 91 ALA A O 1
ATOM 697 N N . ALA A 1 92 ? -0.864 -9.506 18.832 1.00 96.31 92 ALA A N 1
ATOM 698 C CA . ALA A 1 92 ? -0.955 -10.074 17.490 1.00 96.31 92 ALA A CA 1
ATOM 699 C C . ALA A 1 92 ? -0.896 -8.987 16.406 1.00 96.31 92 ALA A C 1
ATOM 701 O O . ALA A 1 92 ? -0.231 -9.181 15.391 1.00 96.31 92 ALA A O 1
ATOM 702 N N . LEU A 1 93 ? -1.542 -7.839 16.629 1.00 98.12 93 LEU A N 1
ATOM 703 C CA . LEU A 1 93 ? -1.470 -6.693 15.728 1.00 98.12 93 LEU A CA 1
ATOM 704 C C . LEU A 1 93 ? -0.030 -6.178 15.616 1.00 98.12 93 LEU A C 1
ATOM 706 O O . LEU A 1 93 ? 0.484 -6.072 14.506 1.00 98.12 93 LEU A O 1
ATOM 710 N N . MET A 1 94 ? 0.651 -5.970 16.746 1.00 98.00 94 MET A N 1
ATOM 711 C CA . MET A 1 94 ? 2.060 -5.559 16.761 1.00 98.00 94 MET A CA 1
ATOM 712 C C . MET A 1 94 ? 2.971 -6.567 16.046 1.00 98.00 94 MET A C 1
ATOM 714 O O . MET A 1 94 ? 3.880 -6.175 15.316 1.00 98.00 94 MET A O 1
ATOM 718 N N . ALA A 1 95 ? 2.739 -7.871 16.229 1.00 98.12 95 ALA A N 1
ATOM 719 C CA . ALA A 1 95 ? 3.515 -8.906 15.546 1.00 98.12 95 ALA A CA 1
ATOM 720 C C . ALA A 1 95 ? 3.345 -8.836 14.019 1.00 98.12 95 ALA A C 1
ATOM 722 O O . ALA A 1 95 ? 4.324 -8.954 13.282 1.00 98.12 95 ALA A O 1
ATOM 723 N N . VAL A 1 96 ? 2.118 -8.600 13.546 1.00 98.44 96 VAL A N 1
ATOM 724 C CA . VAL A 1 96 ? 1.830 -8.418 12.117 1.00 98.44 96 VAL A CA 1
ATOM 725 C C . VAL A 1 96 ? 2.468 -7.138 11.580 1.00 98.44 96 VAL A C 1
ATOM 727 O O . VAL A 1 96 ? 3.011 -7.157 10.479 1.00 98.44 96 VAL A O 1
ATOM 730 N N . GLU A 1 97 ? 2.448 -6.041 12.337 1.00 98.25 97 GLU A N 1
ATOM 731 C CA . GLU A 1 97 ? 3.091 -4.783 11.937 1.00 98.25 97 GLU A CA 1
ATOM 732 C C . GLU A 1 97 ? 4.610 -4.935 11.785 1.00 98.25 97 GLU A C 1
ATOM 734 O O . GLU A 1 97 ? 5.173 -4.484 10.788 1.00 98.25 97 GLU A O 1
ATOM 739 N N . LEU A 1 98 ? 5.270 -5.627 12.719 1.00 98.50 98 LEU A N 1
ATOM 740 C CA . LEU A 1 98 ? 6.708 -5.899 12.630 1.00 98.50 98 LEU A CA 1
ATOM 741 C C . LEU A 1 98 ? 7.060 -6.793 11.437 1.00 98.50 98 LEU A C 1
ATOM 743 O O . LEU A 1 98 ? 8.054 -6.543 10.755 1.00 98.50 98 LEU A O 1
ATOM 747 N N . GLU A 1 99 ? 6.249 -7.815 11.158 1.00 98.00 99 GLU A N 1
ATOM 748 C CA . GLU A 1 99 ? 6.453 -8.658 9.978 1.00 98.00 99 GLU A CA 1
ATOM 749 C C . GLU A 1 99 ? 6.219 -7.874 8.684 1.00 98.00 99 GLU A C 1
ATOM 751 O O . GLU A 1 99 ? 6.982 -8.022 7.732 1.00 98.00 99 GLU A O 1
ATOM 756 N N . ASN A 1 100 ? 5.218 -6.993 8.649 1.00 98.50 100 ASN A N 1
ATOM 757 C CA . ASN A 1 100 ? 4.991 -6.131 7.494 1.00 98.50 100 ASN A CA 1
ATOM 758 C C . ASN A 1 100 ? 6.198 -5.213 7.253 1.00 98.50 100 ASN A C 1
ATOM 760 O O . ASN A 1 100 ? 6.694 -5.144 6.134 1.00 98.50 100 ASN A O 1
ATOM 764 N N . GLN A 1 101 ? 6.760 -4.619 8.311 1.00 98.56 101 GLN A N 1
ATOM 765 C CA . GLN A 1 101 ? 7.982 -3.819 8.208 1.00 98.56 101 GLN A CA 1
ATOM 766 C C . GLN A 1 101 ? 9.163 -4.638 7.660 1.00 98.56 101 GLN A C 1
ATOM 768 O O . GLN A 1 101 ? 9.870 -4.187 6.759 1.00 98.56 101 GLN A O 1
ATOM 773 N N . ARG A 1 102 ? 9.351 -5.874 8.146 1.00 98.62 102 ARG A N 1
ATOM 774 C CA . ARG A 1 102 ? 10.392 -6.790 7.646 1.00 98.62 102 ARG A CA 1
ATOM 775 C C . ARG A 1 102 ? 10.210 -7.092 6.156 1.00 98.62 102 ARG A C 1
ATOM 777 O O . ARG A 1 102 ? 11.184 -7.115 5.402 1.00 98.62 102 ARG A O 1
ATOM 784 N N . LEU A 1 103 ? 8.974 -7.345 5.734 1.00 98.69 103 LEU A N 1
ATOM 785 C CA . LEU A 1 103 ? 8.642 -7.640 4.341 1.00 98.69 103 LEU A CA 1
ATOM 786 C C . LEU A 1 103 ? 8.817 -6.415 3.439 1.00 98.69 103 LEU A C 1
ATOM 788 O O . LEU A 1 103 ? 9.275 -6.558 2.305 1.00 98.69 103 LEU A O 1
ATOM 792 N N . GLU A 1 104 ? 8.487 -5.219 3.922 1.00 98.38 104 GLU A N 1
ATOM 793 C CA . GLU A 1 104 ? 8.734 -3.966 3.207 1.00 98.38 104 GLU A CA 1
ATOM 794 C C . GLU A 1 104 ? 10.231 -3.753 2.949 1.00 98.38 104 GLU A C 1
ATOM 796 O O . GLU A 1 104 ? 10.616 -3.428 1.820 1.00 98.38 104 GLU A O 1
ATOM 801 N N . ASP A 1 105 ? 11.076 -4.023 3.946 1.00 98.50 105 ASP A N 1
ATOM 802 C CA . ASP A 1 105 ? 12.533 -3.940 3.816 1.00 98.50 105 ASP A CA 1
ATOM 803 C C . ASP A 1 105 ? 13.074 -4.962 2.798 1.00 98.50 105 ASP A C 1
ATOM 805 O O . ASP A 1 105 ? 13.893 -4.627 1.935 1.00 98.50 105 ASP A O 1
ATOM 809 N N . GLU A 1 106 ? 12.585 -6.206 2.837 1.00 98.44 106 GLU A N 1
ATOM 810 C CA . GLU A 1 106 ? 12.959 -7.253 1.878 1.00 98.44 106 GLU A CA 1
ATOM 811 C C . GLU A 1 106 ? 12.528 -6.887 0.449 1.00 98.44 106 GLU A C 1
ATOM 813 O O . GLU A 1 106 ? 13.292 -7.028 -0.513 1.00 98.44 106 GLU A O 1
ATOM 818 N N . LEU A 1 107 ? 11.320 -6.348 0.296 1.00 98.62 107 LEU A N 1
ATOM 819 C CA . LEU A 1 107 ? 10.791 -5.913 -0.990 1.00 98.62 107 LEU A CA 1
ATOM 820 C C . LEU A 1 107 ? 11.574 -4.719 -1.548 1.00 98.62 107 LEU A C 1
ATOM 822 O O . LEU A 1 107 ? 11.801 -4.650 -2.762 1.00 98.62 107 LEU A O 1
ATOM 826 N N . LEU A 1 108 ? 12.025 -3.804 -0.689 1.00 98.44 108 LEU A N 1
ATOM 827 C CA . LEU A 1 108 ? 12.926 -2.722 -1.076 1.00 98.44 108 LEU A CA 1
ATOM 828 C C . LEU A 1 108 ? 14.283 -3.270 -1.537 1.00 98.44 108 LEU A C 1
ATOM 830 O O . LEU A 1 108 ? 14.747 -2.902 -2.618 1.00 98.44 108 LEU A O 1
ATOM 834 N N . ALA A 1 109 ? 14.883 -4.198 -0.788 1.00 98.31 109 ALA A N 1
ATOM 835 C CA . ALA A 1 109 ? 16.152 -4.827 -1.155 1.00 98.31 109 ALA A CA 1
ATOM 836 C C . ALA A 1 109 ? 16.063 -5.556 -2.507 1.00 98.31 109 ALA A C 1
ATOM 838 O O . ALA A 1 109 ? 16.931 -5.399 -3.371 1.00 98.31 109 ALA A O 1
ATOM 839 N N . LEU A 1 110 ? 14.976 -6.298 -2.738 1.00 98.25 110 LEU A N 1
ATOM 840 C CA . LEU A 1 110 ? 14.733 -6.992 -4.003 1.00 98.25 110 LEU A CA 1
ATOM 841 C C . LEU A 1 110 ? 14.518 -6.029 -5.173 1.00 98.25 110 LEU A C 1
ATOM 843 O O . LEU A 1 110 ? 14.980 -6.308 -6.284 1.00 98.25 110 LEU A O 1
ATOM 847 N N . LYS A 1 111 ? 13.835 -4.899 -4.954 1.00 98.00 111 LYS A N 1
ATOM 848 C CA . LYS A 1 111 ? 13.680 -3.852 -5.974 1.00 98.00 111 LYS A CA 1
ATOM 849 C C . LYS A 1 111 ? 15.030 -3.263 -6.370 1.00 98.00 111 LYS A C 1
ATOM 851 O O . LYS A 1 111 ? 15.341 -3.265 -7.558 1.00 98.00 111 LYS A O 1
ATOM 856 N N . VAL A 1 112 ? 15.840 -2.855 -5.390 1.00 97.81 112 VAL A N 1
ATOM 857 C CA . VAL A 1 112 ? 17.190 -2.313 -5.625 1.00 97.81 112 VAL A CA 1
ATOM 858 C C . VAL A 1 112 ? 18.049 -3.321 -6.381 1.00 97.81 112 VAL A C 1
ATOM 860 O O . VAL A 1 112 ? 18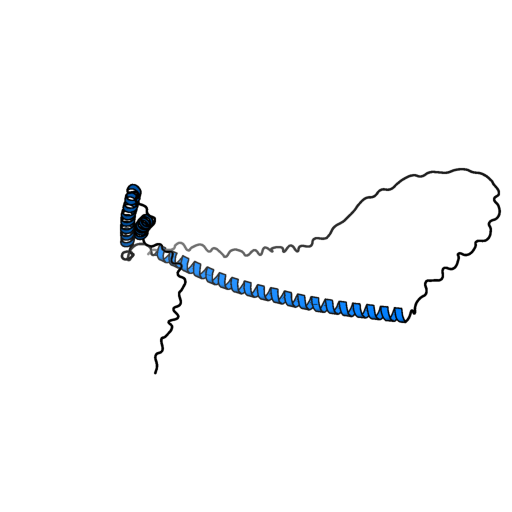.704 -2.987 -7.364 1.00 97.81 112 VAL A O 1
ATOM 863 N N . TRP A 1 113 ? 18.014 -4.588 -5.973 1.00 97.06 113 TRP A N 1
ATOM 864 C CA . TRP A 1 113 ? 18.808 -5.619 -6.630 1.00 97.06 113 TRP A CA 1
ATOM 865 C C . TRP A 1 113 ? 18.365 -5.889 -8.073 1.00 97.06 113 TRP A C 1
ATOM 867 O O . TRP A 1 113 ? 19.199 -6.102 -8.958 1.00 97.06 113 TRP A O 1
ATOM 877 N N . ARG A 1 114 ? 17.054 -5.857 -8.337 1.00 97.00 114 ARG A N 1
ATOM 878 C CA . ARG A 1 114 ? 16.513 -5.974 -9.695 1.00 97.00 114 ARG A CA 1
ATOM 879 C C . ARG A 1 114 ? 16.952 -4.805 -10.573 1.00 97.00 114 ARG A C 1
ATOM 881 O O . ARG A 1 114 ? 17.343 -5.043 -11.712 1.00 97.00 114 ARG A O 1
ATOM 888 N N . GLU A 1 115 ? 16.882 -3.585 -10.053 1.00 94.81 115 GLU A N 1
ATOM 889 C CA . GLU A 1 115 ? 17.310 -2.372 -10.752 1.00 94.81 115 GLU A CA 1
ATOM 890 C C . GLU A 1 115 ? 18.803 -2.431 -11.081 1.00 94.81 115 GLU A C 1
ATOM 892 O O . GLU A 1 115 ? 19.172 -2.370 -12.250 1.00 94.81 115 GLU A O 1
ATOM 897 N N . MET A 1 116 ? 19.647 -2.749 -10.096 1.00 93.94 116 MET A N 1
ATOM 898 C CA . MET A 1 116 ? 21.087 -2.906 -10.308 1.00 93.94 116 MET A CA 1
ATOM 899 C C . MET A 1 116 ? 21.409 -3.962 -11.377 1.00 93.94 116 MET A C 1
ATOM 901 O O . MET A 1 116 ? 22.295 -3.771 -12.209 1.00 93.94 116 MET A O 1
ATOM 905 N N . ARG A 1 117 ? 20.683 -5.088 -11.404 1.00 92.94 117 ARG A N 1
ATOM 906 C CA . ARG A 1 117 ? 20.859 -6.094 -12.462 1.00 92.94 117 ARG A CA 1
ATOM 907 C C . ARG A 1 117 ? 20.407 -5.582 -13.832 1.00 92.94 117 ARG A C 1
ATOM 909 O O . ARG A 1 117 ? 21.042 -5.927 -14.829 1.00 92.94 117 ARG A O 1
ATOM 916 N N . ALA A 1 118 ? 19.325 -4.811 -13.896 1.00 92.00 118 ALA A N 1
ATOM 917 C CA . ALA A 1 118 ? 18.876 -4.197 -15.141 1.00 92.00 118 ALA A CA 1
ATOM 918 C C . ALA A 1 118 ? 19.924 -3.207 -15.675 1.00 92.00 118 ALA A C 1
ATOM 920 O O . ALA A 1 118 ? 20.230 -3.241 -16.867 1.00 92.00 118 ALA A O 1
ATOM 921 N N . ASP A 1 119 ? 20.546 -2.419 -14.798 1.00 90.38 119 ASP A N 1
ATOM 922 C CA . ASP A 1 119 ? 21.611 -1.479 -15.159 1.00 90.38 119 ASP A CA 1
ATOM 923 C C . ASP A 1 119 ? 22.857 -2.193 -15.687 1.00 90.38 119 ASP A C 1
ATOM 925 O O . ASP A 1 119 ? 23.386 -1.833 -16.740 1.00 90.38 119 ASP A O 1
ATOM 929 N N . VAL A 1 120 ? 23.292 -3.264 -15.014 1.00 90.56 120 VAL A N 1
ATOM 930 C CA . VAL A 1 120 ? 24.415 -4.095 -15.480 1.00 90.56 120 VAL A CA 1
ATOM 931 C C . VAL A 1 120 ? 24.096 -4.747 -16.829 1.00 90.56 120 VAL A C 1
ATOM 933 O O . VAL A 1 120 ? 24.943 -4.764 -17.722 1.00 90.56 120 VAL A O 1
ATOM 936 N N . GLY A 1 121 ? 22.870 -5.247 -17.015 1.00 88.19 121 GLY A N 1
ATOM 937 C CA . GLY A 1 121 ? 22.420 -5.809 -18.291 1.00 88.19 121 GLY A CA 1
ATOM 938 C C . GLY A 1 121 ? 22.387 -4.773 -19.418 1.00 88.19 121 GLY A C 1
ATOM 939 O O . GLY A 1 121 ? 22.810 -5.063 -20.536 1.00 88.19 121 GLY A O 1
ATOM 940 N N . SER A 1 122 ? 21.950 -3.550 -19.115 1.00 88.44 122 SER A N 1
ATOM 941 C CA . SER A 1 122 ? 21.958 -2.416 -20.043 1.00 88.44 122 SER A CA 1
ATOM 942 C C . SER A 1 122 ? 23.382 -2.028 -20.446 1.00 88.44 122 SER A C 1
ATOM 944 O O . SER A 1 122 ? 23.671 -1.877 -21.632 1.00 88.44 122 SER A O 1
ATOM 946 N N . LEU A 1 123 ? 24.305 -1.946 -19.484 1.00 92.81 123 LEU A N 1
ATOM 947 C CA . LEU A 1 123 ? 25.714 -1.659 -19.753 1.00 92.81 123 LEU A CA 1
ATOM 948 C C . LEU A 1 123 ? 26.353 -2.734 -20.645 1.00 92.81 123 LEU A C 1
ATOM 950 O O . LEU A 1 123 ? 27.017 -2.406 -21.627 1.00 92.81 123 LEU A O 1
ATOM 954 N N . ALA A 1 124 ? 26.103 -4.012 -20.352 1.00 92.12 124 ALA A N 1
ATOM 955 C CA . ALA A 1 124 ? 26.591 -5.119 -21.169 1.00 92.12 124 ALA A CA 1
ATOM 956 C C . ALA A 1 124 ? 26.025 -5.075 -22.601 1.00 92.12 124 ALA A C 1
ATOM 958 O O . ALA A 1 124 ? 26.768 -5.266 -23.565 1.00 92.12 124 ALA A O 1
ATOM 959 N N . ALA A 1 125 ? 24.734 -4.767 -22.759 1.00 92.44 125 ALA A N 1
ATOM 960 C CA . ALA A 1 125 ? 24.110 -4.611 -24.072 1.00 92.44 125 ALA A CA 1
ATOM 961 C C . ALA A 1 125 ? 24.709 -3.439 -24.867 1.00 92.44 125 ALA A C 1
ATOM 963 O O . ALA A 1 125 ? 24.920 -3.562 -26.074 1.00 92.44 125 ALA A O 1
ATOM 964 N N . ARG A 1 126 ? 25.025 -2.321 -24.199 1.00 93.94 126 ARG A N 1
ATOM 965 C CA . ARG A 1 126 ? 25.679 -1.161 -24.825 1.00 93.94 126 ARG A CA 1
ATOM 966 C C . ARG A 1 126 ? 27.083 -1.495 -25.317 1.00 93.94 126 ARG A C 1
ATOM 968 O O . ARG A 1 126 ? 27.369 -1.234 -26.480 1.00 93.94 126 ARG A O 1
ATOM 975 N N . HIS A 1 127 ? 27.911 -2.131 -24.490 1.00 96.44 127 HIS A N 1
ATOM 976 C CA . HIS A 1 127 ? 29.246 -2.567 -24.913 1.00 96.44 127 HIS A CA 1
ATOM 977 C C . HIS A 1 127 ? 29.187 -3.535 -26.096 1.00 96.44 127 HIS A C 1
ATOM 979 O O . HIS A 1 127 ? 29.909 -3.367 -27.072 1.00 96.44 127 HIS A O 1
ATOM 985 N N . HIS A 1 128 ? 28.262 -4.496 -26.066 1.00 95.69 128 HIS A N 1
ATOM 986 C CA . HIS A 1 128 ? 28.083 -5.408 -27.191 1.00 95.69 128 HIS A CA 1
ATOM 987 C C . HIS A 1 128 ? 27.676 -4.679 -28.484 1.00 95.69 128 HIS A C 1
ATOM 989 O O . HIS A 1 128 ? 28.178 -4.996 -29.563 1.00 95.69 128 HIS A O 1
ATOM 995 N N . ALA A 1 129 ? 26.793 -3.680 -28.391 1.00 96.12 129 ALA A N 1
ATOM 996 C CA . ALA A 1 129 ? 26.412 -2.857 -29.537 1.00 96.12 129 ALA A CA 1
ATOM 997 C C . ALA A 1 129 ? 27.594 -2.033 -30.080 1.00 96.12 129 ALA A C 1
ATOM 999 O O . ALA A 1 129 ? 27.745 -1.912 -31.296 1.00 96.12 129 ALA A O 1
ATOM 1000 N N . GLU A 1 130 ? 28.447 -1.503 -29.202 1.00 97.44 130 GLU A N 1
ATOM 1001 C CA . GLU A 1 130 ? 29.679 -0.803 -29.582 1.00 97.44 130 GLU A CA 1
ATOM 1002 C C . GLU A 1 130 ? 30.655 -1.737 -30.310 1.00 97.44 130 GLU A C 1
ATOM 1004 O O . GLU A 1 130 ? 31.171 -1.370 -31.367 1.00 97.44 130 GLU A O 1
ATOM 1009 N N . ASP A 1 131 ? 30.857 -2.959 -29.813 1.00 97.56 131 ASP A N 1
ATOM 1010 C CA . ASP A 1 131 ? 31.717 -3.960 -30.453 1.00 97.56 131 ASP A CA 1
ATOM 1011 C C . ASP A 1 131 ? 31.218 -4.326 -31.859 1.00 97.56 131 ASP A C 1
ATOM 1013 O O . ASP A 1 131 ? 32.001 -4.386 -32.814 1.00 97.56 131 ASP A O 1
ATOM 1017 N N . LEU A 1 132 ? 29.903 -4.522 -32.013 1.00 98.19 132 LEU A N 1
ATOM 1018 C CA . LEU A 1 132 ? 29.287 -4.777 -33.317 1.00 98.19 132 LEU A CA 1
ATOM 1019 C C . LEU A 1 132 ? 29.445 -3.584 -34.262 1.00 98.19 132 LEU A C 1
ATOM 1021 O O . LEU A 1 132 ? 29.787 -3.780 -35.428 1.00 98.19 132 LEU A O 1
ATOM 1025 N N . ALA A 1 133 ? 29.261 -2.356 -33.772 1.00 97.50 133 ALA A N 1
ATOM 1026 C CA . ALA A 1 133 ? 29.457 -1.149 -34.569 1.00 97.50 133 ALA A CA 1
ATOM 1027 C C . ALA A 1 133 ? 30.919 -0.994 -35.022 1.00 97.50 133 ALA A C 1
ATOM 1029 O O . ALA A 1 133 ? 31.178 -0.666 -36.181 1.00 97.50 133 ALA A O 1
ATOM 1030 N N . GLN A 1 134 ? 31.887 -1.288 -34.149 1.00 98.00 134 GLN A N 1
ATOM 1031 C CA . GLN A 1 134 ? 33.308 -1.286 -34.505 1.00 98.00 134 GLN A CA 1
ATOM 1032 C C . GLN A 1 134 ? 33.636 -2.349 -35.554 1.00 98.00 134 GLN A C 1
ATOM 1034 O O . GLN A 1 134 ? 34.392 -2.087 -36.492 1.00 98.00 134 GLN A O 1
ATOM 1039 N N . LEU A 1 135 ? 33.088 -3.557 -35.404 1.00 98.06 135 LEU A N 1
ATOM 1040 C CA . LEU A 1 135 ? 33.283 -4.625 -36.375 1.00 98.06 135 LEU A CA 1
ATOM 1041 C C . LEU A 1 135 ? 32.668 -4.253 -37.727 1.00 98.06 135 LEU A C 1
ATOM 1043 O O . LEU A 1 135 ? 33.321 -4.415 -38.756 1.00 98.06 135 LEU A O 1
ATOM 1047 N N . GLN A 1 136 ? 31.458 -3.695 -37.725 1.00 97.88 136 GLN A N 1
ATOM 1048 C CA . GLN A 1 136 ? 30.798 -3.218 -38.934 1.00 97.88 136 GLN A CA 1
ATOM 1049 C C . GLN A 1 136 ? 31.618 -2.120 -39.622 1.00 97.88 136 GLN A C 1
ATOM 1051 O O . GLN A 1 136 ? 31.866 -2.213 -40.821 1.00 97.88 136 GLN A O 1
ATOM 1056 N N . ALA A 1 137 ? 32.134 -1.143 -38.873 1.00 97.44 137 ALA A N 1
ATOM 1057 C CA . ALA A 1 137 ? 33.005 -0.102 -39.417 1.00 97.44 137 ALA A CA 1
ATOM 1058 C C . ALA A 1 137 ? 34.289 -0.680 -40.038 1.00 97.44 137 ALA A C 1
ATOM 1060 O O . ALA A 1 137 ? 34.725 -0.232 -41.100 1.00 97.44 137 ALA A O 1
ATOM 1061 N N . LYS A 1 138 ? 34.885 -1.710 -39.419 1.00 97.56 138 LYS A N 1
ATOM 1062 C CA . LYS A 1 138 ? 36.039 -2.425 -39.989 1.00 97.56 138 LYS A CA 1
ATOM 1063 C C . LYS A 1 138 ? 35.673 -3.140 -41.288 1.00 97.56 138 LYS A C 1
ATOM 1065 O O . LYS A 1 138 ? 36.429 -3.048 -42.249 1.00 97.56 138 LYS A O 1
ATOM 1070 N N . VAL A 1 139 ? 34.530 -3.824 -41.335 1.00 97.50 139 VAL A N 1
ATOM 1071 C CA . VAL A 1 139 ? 34.039 -4.486 -42.556 1.00 97.50 139 VAL A CA 1
ATOM 1072 C C . VAL A 1 139 ? 33.814 -3.463 -43.665 1.00 97.50 139 VAL A C 1
ATOM 1074 O O . VAL A 1 139 ? 34.278 -3.666 -44.783 1.00 97.50 139 VAL A O 1
ATOM 1077 N N . GLU A 1 140 ? 33.167 -2.341 -43.361 1.00 96.69 140 GLU A N 1
ATOM 1078 C CA . GLU A 1 140 ? 32.954 -1.261 -44.324 1.00 96.69 140 GLU A CA 1
ATOM 1079 C C . GLU A 1 140 ? 34.274 -0.670 -44.827 1.00 96.69 140 GLU A C 1
ATOM 1081 O O . GLU A 1 140 ? 34.430 -0.464 -46.027 1.00 96.69 140 GLU A O 1
ATOM 1086 N N . MET A 1 141 ? 35.247 -0.439 -43.942 1.00 95.94 141 MET A N 1
ATOM 1087 C CA . MET A 1 141 ? 36.587 0.020 -44.319 1.00 95.94 141 MET A CA 1
ATOM 1088 C C . MET A 1 141 ? 37.289 -0.975 -45.253 1.00 95.94 141 MET A C 1
ATOM 1090 O O . MET A 1 141 ? 37.809 -0.572 -46.292 1.00 95.94 141 MET A O 1
ATOM 1094 N N . LEU A 1 142 ? 37.244 -2.275 -44.947 1.00 95.75 142 LEU A N 1
ATOM 1095 C CA . LEU A 1 142 ? 37.829 -3.311 -45.802 1.00 95.75 142 LEU A CA 1
ATOM 1096 C C . LEU A 1 142 ? 37.144 -3.375 -47.173 1.00 95.75 142 LEU A C 1
ATOM 1098 O O . LEU A 1 142 ? 37.822 -3.483 -48.194 1.00 95.75 142 LEU A O 1
ATOM 1102 N N . LEU A 1 143 ? 35.812 -3.270 -47.210 1.00 94.94 143 LEU A N 1
ATOM 1103 C CA . LEU A 1 143 ? 35.047 -3.216 -48.457 1.00 94.94 143 LEU A CA 1
ATOM 1104 C C . LEU A 1 143 ? 35.406 -1.977 -49.287 1.00 94.94 143 LEU A C 1
ATOM 1106 O O . LEU A 1 143 ? 35.555 -2.089 -50.503 1.00 94.94 143 LEU A O 1
ATOM 1110 N N . ARG A 1 144 ? 35.599 -0.813 -48.651 1.00 92.12 144 ARG A N 1
ATOM 1111 C CA . ARG A 1 144 ? 36.056 0.412 -49.330 1.00 92.12 144 ARG A CA 1
ATOM 1112 C C . ARG A 1 144 ? 37.450 0.239 -49.919 1.00 92.12 144 ARG A C 1
ATOM 1114 O O . ARG A 1 144 ? 37.622 0.504 -51.101 1.00 92.12 144 ARG A O 1
ATOM 1121 N N . HIS A 1 145 ? 38.408 -0.294 -49.162 1.00 92.06 145 HIS A N 1
ATOM 1122 C CA . HIS A 1 145 ? 39.748 -0.567 -49.690 1.00 92.06 145 HIS A CA 1
ATOM 1123 C C . HIS A 1 145 ? 39.742 -1.585 -50.835 1.00 92.06 145 HIS A C 1
ATOM 1125 O O . HIS A 1 145 ? 40.492 -1.441 -51.799 1.00 92.06 145 HIS A O 1
ATOM 1131 N N . GLN A 1 146 ? 38.872 -2.597 -50.774 1.00 89.19 146 GLN A N 1
ATOM 1132 C CA . GLN A 1 146 ? 38.697 -3.535 -51.881 1.00 89.19 146 GLN A CA 1
ATOM 1133 C C . GLN A 1 146 ? 38.106 -2.845 -53.121 1.00 89.19 146 GLN A C 1
ATOM 1135 O O . GLN A 1 146 ? 38.561 -3.105 -54.232 1.00 89.19 146 GLN A O 1
ATOM 1140 N N . ALA A 1 147 ? 37.134 -1.947 -52.948 1.00 82.88 147 ALA A N 1
ATOM 1141 C CA . ALA A 1 147 ? 36.566 -1.158 -54.041 1.00 82.88 147 ALA A CA 1
ATOM 1142 C C . ALA A 1 147 ? 37.573 -0.153 -54.633 1.00 82.88 147 ALA A C 1
ATOM 1144 O O . ALA A 1 147 ? 37.590 0.054 -55.839 1.00 82.88 147 ALA A O 1
ATOM 1145 N N . GLU A 1 148 ? 38.444 0.433 -53.812 1.00 81.38 148 GLU A N 1
ATOM 1146 C CA . GLU A 1 148 ? 39.523 1.324 -54.258 1.00 81.38 148 GLU A CA 1
ATOM 1147 C C . GLU A 1 148 ? 40.613 0.562 -55.035 1.00 81.38 148 GLU A C 1
ATOM 1149 O O . GLU A 1 148 ? 41.127 1.066 -56.033 1.00 81.38 148 GLU A O 1
ATOM 1154 N N . GLY A 1 149 ? 40.936 -0.674 -54.629 1.00 69.50 149 GLY A N 1
ATOM 1155 C CA . GLY A 1 149 ? 41.860 -1.560 -55.352 1.00 69.50 149 GLY A CA 1
ATOM 1156 C C . GLY A 1 149 ? 41.275 -2.148 -56.644 1.00 69.50 149 GLY A C 1
ATOM 1157 O O . GLY A 1 149 ? 42.005 -2.415 -57.601 1.00 69.50 149 GLY A O 1
ATOM 1158 N N . MET A 1 150 ? 39.952 -2.304 -56.709 1.00 58.84 150 MET A N 1
ATOM 1159 C CA . MET A 1 150 ? 39.199 -2.636 -57.919 1.00 58.84 150 MET A CA 1
ATOM 1160 C C . MET A 1 150 ? 38.648 -1.345 -58.536 1.00 58.84 150 MET A C 1
ATOM 1162 O O . MET A 1 150 ? 37.441 -1.114 -58.520 1.00 58.84 150 MET A O 1
ATOM 1166 N N . GLY A 1 151 ? 39.525 -0.508 -59.106 1.00 58.38 151 GLY A N 1
ATOM 1167 C CA . GLY A 1 151 ? 39.119 0.674 -59.882 1.00 58.38 151 GLY A CA 1
ATOM 1168 C C . GLY A 1 151 ? 37.978 0.367 -60.874 1.00 58.38 151 GLY A C 1
ATOM 1169 O O . GLY A 1 151 ? 37.818 -0.795 -61.260 1.00 58.38 151 GLY A O 1
ATOM 1170 N N . PRO A 1 152 ? 37.175 1.378 -61.274 1.00 55.62 152 PRO A N 1
ATOM 1171 C CA . PRO A 1 152 ? 35.834 1.225 -61.845 1.00 55.62 152 PRO A CA 1
ATOM 1172 C C . PRO A 1 152 ? 35.787 0.103 -62.877 1.00 55.62 152 PRO A C 1
ATOM 1174 O O . PRO A 1 152 ? 36.216 0.261 -64.021 1.00 55.62 152 PRO A O 1
ATOM 1177 N N . ARG A 1 153 ? 35.291 -1.064 -62.452 1.00 61.75 153 ARG A N 1
ATOM 1178 C CA . ARG A 1 153 ? 35.106 -2.191 -63.356 1.00 61.75 153 ARG A CA 1
ATOM 1179 C C . ARG A 1 153 ? 33.972 -1.815 -64.288 1.00 61.75 153 ARG A C 1
ATOM 1181 O O . ARG A 1 153 ? 32.803 -1.861 -63.911 1.00 61.75 153 ARG A O 1
ATOM 1188 N N . LEU A 1 154 ? 34.352 -1.408 -65.498 1.00 59.00 154 LEU A N 1
ATOM 1189 C CA . LEU A 1 154 ? 33.443 -1.310 -66.627 1.00 59.00 154 LEU A CA 1
ATOM 1190 C C . LEU A 1 154 ? 32.628 -2.614 -66.697 1.00 59.00 154 LEU A C 1
ATOM 1192 O O . LEU A 1 154 ? 33.195 -3.689 -66.458 1.00 59.00 154 LEU A O 1
ATOM 1196 N N . PRO A 1 155 ? 31.315 -2.536 -66.980 1.00 58.41 155 PRO A N 1
ATOM 1197 C CA . PRO A 1 155 ? 30.489 -3.727 -67.130 1.00 58.41 155 PRO A CA 1
ATOM 1198 C C . PRO A 1 155 ? 31.173 -4.686 -68.115 1.00 58.41 155 PRO A C 1
ATOM 1200 O O . PRO A 1 155 ? 31.764 -4.214 -69.093 1.00 58.41 155 PRO A O 1
ATOM 1203 N N . PRO A 1 156 ? 31.154 -6.008 -67.859 1.00 61.91 156 PRO A N 1
ATOM 1204 C CA . PRO A 1 156 ? 31.842 -6.958 -68.718 1.00 61.91 156 PRO A CA 1
ATOM 1205 C C . PRO A 1 156 ? 31.342 -6.765 -70.148 1.00 61.91 156 PRO A C 1
ATOM 1207 O O . PRO A 1 156 ? 30.136 -6.814 -70.397 1.00 61.91 156 PRO A O 1
ATOM 1210 N N . ALA A 1 157 ? 32.271 -6.486 -71.066 1.00 58.00 157 ALA A N 1
ATOM 1211 C CA . ALA A 1 157 ? 31.960 -6.363 -72.478 1.00 58.00 157 ALA A CA 1
ATOM 1212 C C . ALA A 1 157 ? 31.258 -7.652 -72.912 1.00 58.00 157 ALA A C 1
ATOM 1214 O O . ALA A 1 157 ? 31.826 -8.744 -72.829 1.00 58.00 157 ALA A O 1
ATOM 1215 N N . ILE A 1 158 ? 29.996 -7.517 -73.312 1.00 54.56 158 ILE A N 1
ATOM 1216 C CA . ILE A 1 158 ? 29.207 -8.601 -73.879 1.00 54.56 158 ILE A CA 1
ATOM 1217 C C . ILE A 1 158 ? 29.899 -8.960 -75.194 1.00 54.56 158 ILE A C 1
ATOM 1219 O O . ILE A 1 158 ? 29.750 -8.261 -76.195 1.00 54.56 158 ILE A O 1
ATOM 1223 N N . PHE A 1 159 ? 30.715 -10.013 -75.181 1.00 61.44 159 PHE A N 1
ATOM 1224 C CA . PHE A 1 159 ? 31.209 -10.602 -76.416 1.00 61.44 159 PHE A CA 1
ATOM 1225 C C . PHE A 1 159 ? 29.996 -11.097 -77.216 1.00 61.44 159 PHE A C 1
ATOM 1227 O O . PHE A 1 159 ? 29.117 -11.740 -76.630 1.00 61.44 159 PHE A O 1
ATOM 1234 N N . PRO A 1 160 ? 29.907 -10.813 -78.530 1.00 64.06 160 PRO A N 1
ATOM 1235 C CA . PRO A 1 160 ? 28.872 -11.428 -79.344 1.00 64.06 160 PRO A CA 1
ATOM 1236 C C . PRO A 1 160 ? 29.051 -12.954 -79.292 1.00 64.06 160 PRO A C 1
ATOM 1238 O O . PRO A 1 160 ? 30.190 -13.433 -79.235 1.00 64.06 160 PRO A O 1
ATOM 1241 N N . PRO A 1 161 ? 27.955 -13.730 -79.274 1.00 63.97 161 PRO A N 1
ATOM 1242 C CA . PRO A 1 161 ? 28.051 -15.178 -79.202 1.00 63.97 161 PRO A CA 1
ATOM 1243 C C . PRO A 1 161 ? 28.845 -15.720 -80.404 1.00 63.97 161 PRO A C 1
ATOM 1245 O O . PRO A 1 161 ? 28.726 -15.183 -81.510 1.00 63.97 161 PRO A O 1
ATOM 1248 N N . PRO A 1 162 ? 29.654 -16.778 -80.212 1.00 61.38 162 PRO A N 1
ATOM 1249 C CA . PRO A 1 162 ? 30.407 -17.393 -81.294 1.00 61.38 162 PRO A CA 1
ATOM 1250 C C . PRO A 1 162 ? 29.444 -17.920 -82.364 1.00 61.38 162 PRO A C 1
ATOM 1252 O O . PRO A 1 162 ? 28.518 -18.677 -82.070 1.00 61.38 162 PRO A O 1
ATOM 1255 N N . VAL A 1 163 ? 29.658 -17.498 -83.612 1.00 65.44 163 VAL A N 1
ATOM 1256 C CA . VAL A 1 163 ? 28.892 -17.966 -84.771 1.00 65.44 163 VAL A CA 1
ATOM 1257 C C . VAL A 1 163 ? 29.170 -19.457 -84.964 1.00 65.44 163 VAL A C 1
ATOM 1259 O O . VAL A 1 163 ? 30.311 -19.860 -85.185 1.00 65.44 163 VAL A O 1
ATOM 1262 N N . ALA A 1 164 ? 28.125 -20.277 -84.854 1.00 64.88 164 ALA A N 1
ATOM 1263 C CA . ALA A 1 164 ? 28.201 -21.707 -85.124 1.00 64.88 164 ALA A CA 1
ATOM 1264 C C . ALA A 1 164 ? 28.439 -21.974 -86.628 1.00 64.88 164 ALA A C 1
ATOM 1266 O O . ALA A 1 164 ? 27.901 -21.245 -87.467 1.00 64.88 164 ALA A O 1
ATOM 1267 N N . PRO A 1 165 ? 29.215 -23.012 -86.995 1.00 66.25 165 PRO A N 1
ATOM 1268 C CA . PRO A 1 165 ? 29.404 -23.399 -88.391 1.00 66.25 165 PRO A CA 1
ATOM 1269 C C . PRO A 1 165 ? 28.090 -23.919 -89.016 1.00 66.25 165 PRO A C 1
ATOM 1271 O O . PRO A 1 165 ? 27.261 -24.495 -88.306 1.00 66.25 165 PRO A O 1
ATOM 1274 N N . PRO A 1 166 ? 27.880 -23.731 -90.334 1.00 65.19 166 PRO A N 1
ATOM 1275 C CA . PRO A 1 166 ? 26.637 -24.109 -91.001 1.00 65.19 166 PRO A CA 1
ATOM 1276 C C . PRO A 1 166 ? 26.447 -25.633 -91.022 1.00 65.19 166 PRO A C 1
ATOM 1278 O O . PRO A 1 166 ? 27.349 -26.385 -91.391 1.00 65.19 166 PRO A O 1
ATOM 1281 N N . LEU A 1 167 ? 25.250 -26.076 -90.629 1.00 62.97 167 LEU A N 1
ATOM 1282 C CA . LEU A 1 167 ? 24.836 -27.480 -90.645 1.00 62.97 167 LEU A CA 1
ATOM 1283 C C . LEU A 1 167 ? 24.559 -27.963 -92.086 1.00 62.97 167 LEU A C 1
ATOM 1285 O O . LEU A 1 167 ? 23.988 -27.207 -92.877 1.00 62.97 167 LEU A O 1
ATOM 1289 N N . PRO A 1 168 ? 24.917 -29.214 -92.436 1.00 59.78 168 PRO A N 1
ATOM 1290 C CA . PRO A 1 168 ? 24.628 -29.790 -93.748 1.00 59.78 168 PRO A CA 1
ATOM 1291 C C . PRO A 1 168 ? 23.123 -30.083 -93.944 1.00 59.78 168 PRO A C 1
ATOM 1293 O O . PRO A 1 168 ? 22.416 -30.356 -92.970 1.00 59.78 168 PRO A O 1
ATOM 1296 N N . PRO A 1 169 ? 22.616 -30.035 -95.195 1.00 57.97 169 PRO A N 1
ATOM 1297 C CA . PRO A 1 169 ? 21.193 -30.170 -95.503 1.00 57.97 169 PRO A CA 1
ATOM 1298 C C . PRO A 1 169 ? 20.628 -31.569 -95.216 1.00 57.97 169 PRO A C 1
ATOM 1300 O O . PRO A 1 169 ? 21.255 -32.595 -95.472 1.00 57.97 169 PRO A O 1
ATOM 1303 N N . ALA A 1 170 ? 19.397 -31.562 -94.699 1.00 45.41 170 ALA A N 1
ATOM 1304 C CA . ALA A 1 170 ? 18.614 -32.710 -94.271 1.00 45.41 170 ALA A CA 1
ATOM 1305 C C . ALA A 1 170 ? 18.347 -33.718 -95.401 1.00 45.41 170 ALA A C 1
ATOM 1307 O O . ALA A 1 170 ? 17.771 -33.372 -96.433 1.00 45.41 170 ALA A O 1
ATOM 1308 N N . LEU A 1 171 ? 18.674 -34.989 -95.155 1.00 44.00 171 LEU A N 1
ATOM 1309 C CA . LEU A 1 171 ? 18.064 -36.109 -95.863 1.00 44.00 171 LEU A CA 1
ATOM 1310 C C . LEU A 1 171 ? 16.897 -36.624 -95.025 1.00 44.00 171 LEU A C 1
ATOM 1312 O O . LEU A 1 171 ? 17.069 -37.118 -93.912 1.00 44.00 171 LEU A O 1
ATOM 1316 N N . ALA A 1 172 ? 15.701 -36.448 -95.576 1.00 47.53 172 ALA A N 1
ATOM 1317 C CA . ALA A 1 172 ? 14.459 -36.979 -95.056 1.00 47.53 172 ALA A CA 1
ATOM 1318 C C . ALA A 1 172 ? 14.526 -38.507 -94.954 1.00 47.53 172 ALA A C 1
ATOM 1320 O O . ALA A 1 172 ? 14.724 -39.175 -95.967 1.00 47.53 172 ALA A O 1
ATOM 1321 N N . LEU A 1 173 ? 14.288 -39.056 -93.761 1.00 44.94 173 LEU A N 1
ATOM 1322 C CA . LEU A 1 173 ? 13.748 -40.404 -93.625 1.00 44.94 173 LEU A CA 1
ATOM 1323 C C . LEU A 1 173 ? 13.107 -40.611 -92.240 1.00 44.94 173 LEU A C 1
ATOM 1325 O O . LEU A 1 173 ? 13.790 -40.591 -91.224 1.00 44.94 173 LEU A O 1
ATOM 1329 N N . ALA A 1 174 ? 11.792 -40.847 -92.275 1.00 38.19 174 ALA A N 1
ATOM 1330 C CA . ALA A 1 174 ? 10.963 -41.576 -91.309 1.00 38.19 174 ALA A CA 1
ATOM 1331 C C . ALA A 1 174 ? 10.751 -41.010 -89.877 1.00 38.19 174 ALA A C 1
ATOM 1333 O O . ALA A 1 174 ? 11.551 -41.197 -88.969 1.00 38.19 174 ALA A O 1
ATOM 1334 N N . GLU A 1 175 ? 9.554 -40.447 -89.660 1.00 44.75 175 GLU A N 1
ATOM 1335 C CA . GLU A 1 175 ? 8.736 -40.649 -88.440 1.00 44.75 175 GLU A CA 1
ATOM 1336 C C . GLU A 1 175 ? 8.486 -42.166 -88.205 1.00 44.75 175 GLU A C 1
ATOM 1338 O O . GLU A 1 175 ? 8.566 -42.908 -89.192 1.00 44.75 175 GLU A O 1
ATOM 1343 N N . PRO A 1 176 ? 8.090 -42.672 -87.006 1.00 50.44 176 PRO A N 1
ATOM 1344 C CA . PRO A 1 176 ? 7.352 -41.959 -85.952 1.00 50.44 176 PRO A CA 1
ATOM 1345 C C . PRO A 1 176 ? 7.723 -42.307 -84.484 1.00 50.44 176 PRO A C 1
ATOM 1347 O O . PRO A 1 176 ? 8.548 -43.171 -84.198 1.00 50.44 176 PRO A O 1
ATOM 1350 N N . VAL A 1 177 ? 6.966 -41.688 -83.565 1.00 45.34 177 VAL A N 1
ATOM 1351 C CA . VAL A 1 177 ? 6.382 -42.248 -82.316 1.00 45.34 177 VAL A CA 1
ATOM 1352 C C . VAL A 1 177 ? 6.720 -41.446 -81.048 1.00 45.34 177 VAL A C 1
ATOM 1354 O O . VAL A 1 177 ? 7.770 -41.575 -80.425 1.00 45.34 177 VAL A O 1
ATOM 1357 N N . ARG A 1 178 ? 5.721 -40.664 -80.614 1.00 49.34 178 ARG A N 1
ATOM 1358 C CA . ARG A 1 178 ? 5.560 -40.129 -79.251 1.00 49.34 178 ARG A CA 1
ATOM 1359 C C . ARG A 1 178 ? 5.330 -41.258 -78.240 1.00 49.34 178 ARG A C 1
ATOM 1361 O O . ARG A 1 178 ? 4.611 -42.207 -78.548 1.00 49.34 178 ARG A O 1
ATOM 1368 N N . PRO A 1 179 ? 5.733 -41.046 -76.978 1.00 51.84 179 PRO A N 1
ATOM 1369 C CA . PRO A 1 179 ? 4.742 -41.214 -75.917 1.00 51.84 179 PRO A CA 1
ATOM 1370 C C . PRO A 1 179 ? 4.699 -40.066 -74.899 1.00 51.84 179 PRO A C 1
ATOM 1372 O O . PRO A 1 179 ? 5.684 -39.655 -74.296 1.00 51.84 179 PRO A O 1
ATOM 1375 N N . THR A 1 180 ? 3.468 -39.614 -74.694 1.00 47.53 180 THR A N 1
ATOM 1376 C CA . THR A 1 180 ? 2.913 -38.877 -73.557 1.00 47.53 180 THR A CA 1
ATOM 1377 C C . THR A 1 180 ? 3.085 -39.620 -72.231 1.00 47.53 180 THR A C 1
ATOM 1379 O O . THR A 1 180 ? 2.595 -40.737 -72.099 1.00 47.53 180 THR A O 1
ATOM 1382 N N . LEU A 1 181 ? 3.633 -38.940 -71.222 1.00 47.16 181 LEU A N 1
ATOM 1383 C CA . LEU A 1 181 ? 3.509 -39.223 -69.780 1.00 47.16 181 LEU A CA 1
ATOM 1384 C C . LEU A 1 181 ? 3.590 -37.849 -69.086 1.00 47.16 181 LEU A C 1
ATOM 1386 O O . LEU A 1 181 ? 4.657 -37.255 -69.025 1.00 47.16 181 LEU A O 1
ATOM 1390 N N . ARG A 1 182 ? 2.493 -37.103 -68.916 1.00 41.25 182 ARG A N 1
ATOM 1391 C CA . ARG A 1 182 ? 1.408 -37.195 -67.917 1.00 41.25 182 ARG A CA 1
ATOM 1392 C C . ARG A 1 182 ? 1.888 -37.184 -66.454 1.00 41.25 182 ARG A C 1
ATOM 1394 O O . ARG A 1 182 ? 2.499 -38.141 -66.006 1.00 41.25 182 ARG A O 1
ATOM 1401 N N . ALA A 1 183 ? 1.378 -36.167 -65.745 1.00 39.31 183 ALA A N 1
ATOM 1402 C CA . ALA A 1 183 ? 1.210 -36.017 -64.292 1.00 39.31 183 ALA A CA 1
ATOM 1403 C C . ALA A 1 183 ? 2.489 -35.770 -63.471 1.00 39.31 183 ALA A C 1
ATO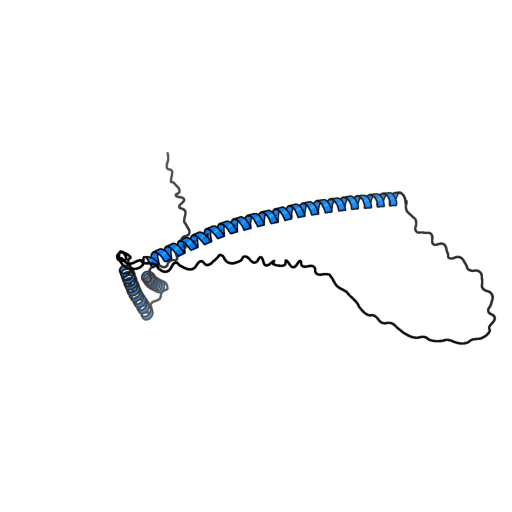M 1405 O O . ALA A 1 183 ? 3.505 -36.404 -63.678 1.00 39.31 183 ALA A O 1
ATOM 1406 N N . GLY A 1 184 ? 2.509 -34.876 -62.488 1.00 38.75 184 GLY A N 1
ATOM 1407 C CA . GLY A 1 184 ? 1.477 -34.005 -61.941 1.00 38.75 184 GLY A CA 1
ATOM 1408 C C . GLY A 1 184 ? 2.084 -33.240 -60.763 1.00 38.75 184 GLY A C 1
ATOM 1409 O O . GLY A 1 184 ? 2.953 -33.757 -60.065 1.00 38.75 184 GLY A O 1
ATOM 1410 N N . SER A 1 185 ? 1.648 -32.002 -60.556 1.00 43.12 185 SER A N 1
ATOM 1411 C CA . SER A 1 185 ? 1.811 -31.309 -59.274 1.00 43.12 185 SER A CA 1
ATOM 1412 C C . SER A 1 185 ? 1.018 -32.062 -58.192 1.00 43.12 185 SER A C 1
ATOM 1414 O O . SER A 1 185 ? 0.002 -32.683 -58.516 1.00 43.12 185 SER A O 1
ATOM 1416 N N . PRO A 1 186 ? 1.427 -31.992 -56.914 1.00 51.81 186 PRO A N 1
ATOM 1417 C CA . PRO A 1 186 ? 0.764 -31.000 -56.074 1.00 51.81 186 PRO A CA 1
ATOM 1418 C C . PRO A 1 186 ? 1.654 -30.349 -55.001 1.00 51.81 186 PRO A C 1
ATOM 1420 O O . PRO A 1 186 ? 2.560 -30.932 -54.418 1.00 51.81 186 PRO A O 1
ATOM 1423 N N . THR A 1 187 ? 1.285 -29.107 -54.720 1.00 43.72 187 THR A N 1
ATOM 1424 C CA . THR A 1 187 ? 1.455 -28.361 -53.471 1.00 43.72 187 THR A CA 1
ATOM 1425 C C . THR A 1 187 ? 1.005 -29.128 -52.219 1.00 43.72 187 THR A C 1
ATOM 1427 O O . THR A 1 187 ? -0.115 -29.629 -52.197 1.00 43.72 187 THR A O 1
ATOM 1430 N N . ALA A 1 188 ? 1.807 -29.086 -51.149 1.00 34.34 188 ALA A N 1
ATOM 1431 C CA . ALA A 1 188 ? 1.393 -29.070 -49.733 1.00 34.34 188 ALA A CA 1
ATOM 1432 C C . ALA A 1 188 ? 2.644 -28.753 -48.884 1.00 34.34 188 ALA A C 1
ATOM 1434 O O . ALA A 1 188 ? 3.659 -29.426 -49.000 1.00 34.34 188 ALA A O 1
ATOM 1435 N N . SER A 1 189 ? 2.714 -27.591 -48.229 1.00 43.62 189 SER A N 1
ATOM 1436 C CA . SER A 1 189 ? 2.326 -27.383 -46.823 1.00 43.62 189 SER A CA 1
ATOM 1437 C C . SER A 1 189 ? 3.046 -28.317 -45.849 1.00 43.62 189 SER A C 1
ATOM 1439 O O . SER A 1 189 ? 2.694 -29.488 -45.762 1.00 43.62 189 SER A O 1
ATOM 1441 N N . SER A 1 190 ? 4.007 -27.779 -45.087 1.00 42.56 190 SER A N 1
ATOM 1442 C CA . SER A 1 190 ? 4.388 -28.258 -43.748 1.00 42.56 190 SER A CA 1
ATOM 1443 C C . SER A 1 190 ? 5.305 -27.246 -43.055 1.00 42.56 190 SER A C 1
ATOM 1445 O O . SER A 1 190 ? 6.500 -27.160 -43.319 1.00 42.56 190 SER A O 1
ATOM 1447 N N . ARG A 1 191 ? 4.706 -26.479 -42.144 1.00 44.16 191 ARG A N 1
ATOM 1448 C CA . ARG A 1 191 ? 5.355 -25.824 -41.000 1.00 44.16 191 ARG A CA 1
ATOM 1449 C C . ARG A 1 191 ? 5.759 -26.906 -39.985 1.00 44.16 191 ARG A C 1
ATOM 1451 O O . ARG A 1 191 ? 4.984 -27.841 -39.795 1.00 44.16 191 ARG A O 1
ATOM 1458 N N . PRO A 1 192 ? 6.897 -26.770 -39.293 1.00 49.12 192 PRO A N 1
ATOM 1459 C CA . PRO A 1 192 ? 6.903 -27.016 -37.840 1.00 49.12 192 PRO A CA 1
ATOM 1460 C C . PRO A 1 192 ? 7.805 -25.998 -37.104 1.00 49.12 192 PRO A C 1
ATOM 1462 O O . PRO A 1 192 ? 8.897 -25.680 -37.551 1.00 49.12 192 PRO A O 1
ATOM 1465 N N . LEU A 1 193 ? 7.276 -25.260 -36.124 1.00 42.00 193 LEU A N 1
ATOM 1466 C CA . LEU A 1 193 ? 7.221 -25.570 -34.680 1.00 42.00 193 LEU A CA 1
ATOM 1467 C C . LEU A 1 193 ? 8.439 -25.012 -33.924 1.00 42.00 193 LEU A C 1
ATOM 1469 O O . LEU A 1 193 ? 9.568 -25.457 -34.083 1.00 42.00 193 LEU A O 1
ATOM 1473 N N . ALA A 1 194 ? 8.145 -24.012 -33.095 1.00 46.66 194 ALA A N 1
ATOM 1474 C CA . ALA A 1 194 ? 9.025 -23.460 -32.079 1.00 46.66 194 ALA A CA 1
ATOM 1475 C C . ALA A 1 194 ? 9.133 -24.424 -30.883 1.00 46.66 194 ALA A C 1
ATOM 1477 O O . ALA A 1 194 ? 8.121 -25.031 -30.521 1.00 46.66 194 ALA A O 1
ATOM 1478 N N . PRO A 1 195 ? 10.293 -24.527 -30.215 1.00 52.03 195 PRO A N 1
ATOM 1479 C CA . PRO A 1 195 ? 10.373 -25.150 -28.905 1.00 52.03 195 PRO A CA 1
ATOM 1480 C C . PRO A 1 195 ? 10.080 -24.125 -27.800 1.00 52.03 195 PRO A C 1
ATOM 1482 O O . PRO A 1 195 ? 10.804 -23.150 -27.605 1.00 52.03 195 PRO A O 1
ATOM 1485 N N . SER A 1 196 ? 9.000 -24.379 -27.063 1.00 44.91 196 SER A N 1
ATOM 1486 C CA . SER A 1 196 ? 8.735 -23.827 -25.738 1.00 44.91 196 SER A CA 1
ATOM 1487 C C . SER A 1 196 ? 9.674 -24.471 -24.715 1.00 44.91 196 SER A C 1
ATOM 1489 O O . SER A 1 196 ? 9.638 -25.688 -24.533 1.00 44.91 196 SER A O 1
ATOM 1491 N N . SER A 1 197 ? 10.459 -23.674 -23.999 1.00 43.28 197 SER A N 1
ATOM 1492 C CA . SER A 1 197 ? 11.208 -24.128 -22.825 1.00 43.28 197 SER A CA 1
ATOM 1493 C C . SER A 1 197 ? 10.871 -23.236 -21.632 1.00 43.28 197 SER A C 1
ATOM 1495 O O . SER A 1 197 ? 11.495 -22.198 -21.418 1.00 43.28 197 SER A O 1
ATOM 1497 N N . HIS A 1 198 ? 9.857 -23.644 -20.869 1.00 51.94 198 HIS A N 1
ATOM 1498 C CA . HIS A 1 198 ? 9.661 -23.206 -19.489 1.00 51.94 198 HIS A CA 1
ATOM 1499 C C . HIS A 1 198 ? 10.439 -24.159 -18.569 1.00 51.94 198 HIS A C 1
ATOM 1501 O O . HIS A 1 198 ? 10.275 -25.372 -18.710 1.00 51.94 198 HIS A O 1
ATOM 1507 N N . PRO A 1 199 ? 11.254 -23.670 -17.620 1.00 52.81 199 PRO A N 1
ATOM 1508 C CA . PRO A 1 199 ? 11.775 -24.519 -16.563 1.00 52.81 199 PRO A CA 1
ATOM 1509 C C . PRO A 1 199 ? 10.693 -24.725 -15.494 1.00 52.81 199 PRO A C 1
ATOM 1511 O O . PRO A 1 199 ? 10.346 -23.816 -14.741 1.00 52.81 199 PRO A O 1
ATOM 1514 N N . THR A 1 200 ? 10.160 -25.943 -15.439 1.00 49.91 200 THR A N 1
ATOM 1515 C CA . THR A 1 200 ? 9.412 -26.479 -14.300 1.00 49.91 200 THR A CA 1
ATOM 1516 C C . THR A 1 200 ? 10.360 -26.584 -13.105 1.00 49.91 200 THR A C 1
ATOM 1518 O O . THR A 1 200 ? 11.247 -27.434 -13.093 1.00 49.91 200 THR A O 1
ATOM 1521 N N . ILE A 1 201 ? 10.188 -25.727 -12.098 1.00 46.84 201 ILE A N 1
ATOM 1522 C CA . ILE A 1 201 ? 10.807 -25.938 -10.787 1.00 46.84 201 ILE A CA 1
ATOM 1523 C C . ILE A 1 201 ? 9.985 -27.015 -10.081 1.00 46.84 201 ILE A C 1
ATOM 1525 O O . ILE A 1 201 ? 8.818 -26.808 -9.749 1.00 46.84 201 ILE A O 1
ATOM 1529 N N . ALA A 1 202 ? 10.592 -28.185 -9.899 1.00 46.47 202 ALA A N 1
ATOM 1530 C CA . ALA A 1 202 ? 10.070 -29.234 -9.043 1.00 46.47 202 ALA A CA 1
ATOM 1531 C C . ALA A 1 202 ? 10.162 -28.768 -7.583 1.00 46.47 202 ALA A C 1
ATOM 1533 O O . ALA A 1 202 ? 11.256 -28.533 -7.070 1.00 46.47 202 ALA A O 1
ATOM 1534 N N . PHE A 1 203 ? 9.015 -28.632 -6.917 1.00 41.34 203 PHE A N 1
ATOM 1535 C CA . PHE A 1 203 ? 8.963 -28.578 -5.461 1.00 41.34 203 PHE A CA 1
ATOM 1536 C C . PHE A 1 203 ? 9.418 -29.940 -4.929 1.00 41.34 203 PHE A C 1
ATOM 1538 O O . PHE A 1 203 ? 8.694 -30.930 -5.024 1.00 41.34 203 PHE A O 1
ATOM 1545 N N . GLY A 1 204 ? 10.648 -29.993 -4.422 1.00 40.81 204 GLY A N 1
ATOM 1546 C CA . GLY A 1 204 ? 11.127 -31.110 -3.624 1.00 40.81 204 GLY A CA 1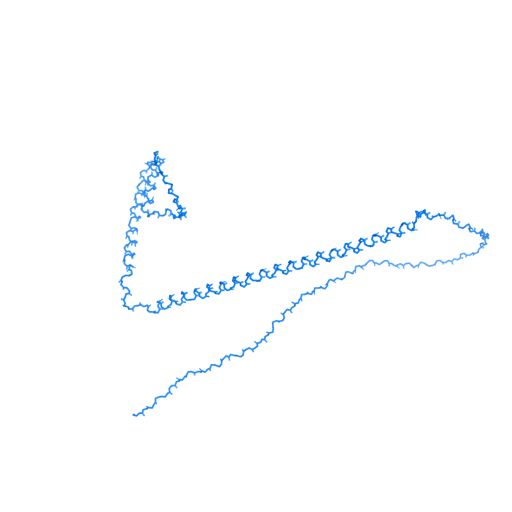
ATOM 1547 C C . GLY A 1 204 ? 10.409 -31.104 -2.281 1.00 40.81 204 GLY A C 1
ATOM 1548 O O . GLY A 1 204 ? 10.569 -30.171 -1.498 1.00 40.81 204 GLY A O 1
ATOM 1549 N N . ALA A 1 205 ? 9.612 -32.142 -2.047 1.00 51.84 205 ALA A N 1
ATOM 1550 C CA . ALA A 1 205 ? 9.156 -32.536 -0.729 1.00 51.84 205 ALA A CA 1
ATOM 1551 C C . ALA A 1 205 ? 10.385 -32.849 0.138 1.00 51.84 205 ALA A C 1
ATOM 1553 O O . ALA A 1 205 ? 11.110 -33.807 -0.132 1.00 51.84 205 ALA A O 1
ATOM 1554 N N . LEU A 1 206 ? 10.636 -32.013 1.143 1.00 44.53 206 LEU A N 1
ATOM 1555 C CA . LEU A 1 206 ? 11.470 -32.370 2.279 1.00 44.53 206 LEU A CA 1
ATOM 1556 C C . LEU A 1 206 ? 10.500 -32.707 3.411 1.00 44.53 206 LEU A C 1
ATOM 1558 O O . LEU A 1 206 ? 9.936 -31.812 4.036 1.00 44.53 206 LEU A O 1
ATOM 1562 N N . ASP A 1 207 ? 10.244 -34.004 3.569 1.00 49.41 207 ASP A N 1
ATOM 1563 C CA . ASP A 1 207 ? 9.621 -34.586 4.754 1.00 49.41 207 ASP A CA 1
ATOM 1564 C C . ASP A 1 207 ? 10.410 -34.140 5.992 1.00 49.41 207 ASP A C 1
ATOM 1566 O O . ASP A 1 207 ? 11.544 -34.573 6.203 1.00 49.41 207 ASP A O 1
ATOM 1570 N N . ASP A 1 208 ? 9.806 -33.271 6.798 1.00 56.50 208 ASP A N 1
ATOM 1571 C CA . ASP A 1 208 ? 10.223 -33.024 8.174 1.00 56.50 208 ASP A CA 1
ATOM 1572 C C . ASP A 1 208 ? 9.258 -33.820 9.073 1.00 56.50 208 ASP A C 1
ATOM 1574 O O . ASP A 1 208 ? 8.042 -33.591 9.009 1.00 56.50 208 ASP A O 1
ATOM 1578 N N . PRO A 1 209 ? 9.723 -34.826 9.839 1.00 73.62 209 PRO A N 1
ATOM 1579 C CA . PRO A 1 209 ? 8.844 -35.585 10.718 1.00 73.62 209 PRO A CA 1
ATOM 1580 C C . PRO A 1 209 ? 8.327 -34.689 11.859 1.00 73.62 209 PRO A C 1
ATOM 1582 O O . PRO A 1 209 ? 9.032 -33.786 12.311 1.00 73.62 209 PRO A O 1
ATOM 1585 N N . PRO A 1 210 ? 7.104 -34.925 12.370 1.00 68.31 210 PRO A N 1
ATOM 1586 C CA . PRO A 1 210 ? 6.539 -34.094 13.428 1.00 68.31 210 PRO A CA 1
ATOM 1587 C C . PRO A 1 210 ? 7.359 -34.216 14.726 1.00 68.31 210 PRO A C 1
ATOM 1589 O O . PRO A 1 210 ? 7.856 -35.306 15.029 1.00 68.31 210 PRO A O 1
ATOM 1592 N N . PRO A 1 211 ? 7.465 -33.147 15.540 1.00 61.03 211 PRO A N 1
ATOM 1593 C CA . PRO A 1 211 ? 8.055 -33.252 16.866 1.00 61.03 211 PRO A CA 1
ATOM 1594 C C . PRO A 1 211 ? 7.217 -34.201 17.729 1.00 61.03 211 PRO A C 1
ATOM 1596 O O . PRO A 1 211 ? 5.985 -34.137 17.736 1.00 61.03 211 PRO A O 1
ATOM 1599 N N . SER A 1 212 ? 7.908 -35.085 18.447 1.00 50.66 212 SER A N 1
ATOM 1600 C CA . SER A 1 212 ? 7.351 -36.050 19.389 1.00 50.66 212 SER A CA 1
ATOM 1601 C C . SER A 1 212 ? 6.279 -35.419 20.279 1.00 50.66 212 SER A C 1
ATOM 1603 O O . SER A 1 212 ? 6.545 -34.508 21.062 1.00 50.66 212 SER A O 1
ATOM 1605 N N . GLN A 1 213 ? 5.054 -35.927 20.159 1.00 46.66 213 GLN A N 1
ATOM 1606 C CA . GLN A 1 213 ? 4.013 -35.734 21.155 1.00 46.66 213 GLN A CA 1
ATOM 1607 C C . GLN A 1 213 ? 4.326 -36.639 22.349 1.00 46.66 213 GLN A C 1
ATOM 1609 O O . GLN A 1 213 ? 3.959 -37.811 22.341 1.00 46.66 213 GLN A O 1
ATOM 1614 N N . ASP A 1 214 ? 4.977 -36.100 23.379 1.00 41.22 214 ASP A N 1
ATOM 1615 C CA . ASP A 1 214 ? 4.968 -36.728 24.699 1.00 41.22 214 ASP A CA 1
ATOM 1616 C C . ASP A 1 214 ? 3.719 -36.264 25.461 1.00 41.22 214 ASP A C 1
ATOM 1618 O O . ASP A 1 214 ? 3.556 -35.110 25.859 1.00 41.22 214 ASP A O 1
ATOM 1622 N N . THR A 1 215 ? 2.787 -37.204 25.583 1.00 48.06 215 THR A N 1
ATOM 1623 C CA . THR A 1 215 ? 1.517 -37.147 26.313 1.00 48.06 215 THR A CA 1
ATOM 1624 C C . THR A 1 215 ? 1.674 -36.895 27.825 1.00 48.06 215 THR A C 1
ATOM 1626 O O . THR A 1 215 ? 2.731 -37.148 28.400 1.00 48.06 215 THR A O 1
ATOM 1629 N N . PRO A 1 216 ? 0.607 -36.413 28.496 1.00 48.59 216 PRO A N 1
ATOM 1630 C CA . PRO A 1 216 ? 0.670 -35.772 29.806 1.00 48.59 216 PRO A CA 1
ATOM 1631 C C . PRO A 1 216 ? 0.847 -36.766 30.959 1.00 48.59 216 PRO A C 1
ATOM 1633 O O . PRO A 1 216 ? 0.194 -37.808 31.013 1.00 48.59 216 PRO A O 1
ATOM 1636 N N . GLY A 1 217 ? 1.671 -36.388 31.938 1.00 39.94 217 GLY A N 1
ATOM 1637 C CA . GLY A 1 217 ? 1.794 -37.085 33.215 1.00 39.94 217 GLY A CA 1
ATOM 1638 C C . GLY A 1 217 ? 0.489 -37.036 34.012 1.00 39.94 217 GLY A C 1
ATOM 1639 O O . GLY A 1 217 ? 0.198 -36.058 34.700 1.00 39.94 217 GLY A O 1
ATOM 1640 N N . LEU A 1 218 ? -0.292 -38.111 33.932 1.00 46.12 218 LEU A N 1
ATOM 1641 C CA . LEU A 1 218 ? -1.334 -38.446 34.893 1.00 46.12 218 LEU A CA 1
ATOM 1642 C C . LEU A 1 218 ? -0.729 -39.273 36.034 1.00 46.12 218 LEU A C 1
ATOM 1644 O O . LEU A 1 218 ? -0.135 -40.314 35.795 1.00 46.12 218 LEU A O 1
ATOM 1648 N N . HIS A 1 219 ? -1.010 -38.817 37.258 1.00 47.12 219 HIS A N 1
ATOM 1649 C CA . HIS A 1 219 ? -1.179 -39.609 38.482 1.00 47.12 219 HIS A CA 1
ATOM 1650 C C . HIS A 1 219 ? 0.002 -40.453 38.992 1.00 47.12 219 HIS A C 1
ATOM 1652 O O . HIS A 1 219 ? 0.222 -41.559 38.529 1.00 47.12 219 HIS A O 1
ATOM 1658 N N . GLU A 1 220 ? 0.563 -40.033 40.131 1.00 43.38 220 GLU A N 1
ATOM 1659 C CA . GLU A 1 220 ? 0.639 -40.904 41.314 1.00 43.38 220 GLU A CA 1
ATOM 1660 C C . GLU A 1 220 ? 0.591 -40.071 42.610 1.00 43.38 220 GLU A C 1
ATOM 1662 O O . GLU A 1 220 ? 1.435 -39.218 42.873 1.00 43.38 220 GLU A O 1
ATOM 1667 N N . ARG A 1 221 ? -0.432 -40.329 43.435 1.00 46.19 221 ARG A N 1
ATOM 1668 C CA . ARG A 1 221 ? -0.398 -40.112 44.888 1.00 46.19 221 ARG A CA 1
ATOM 1669 C C . ARG A 1 221 ? 0.144 -41.394 45.519 1.00 46.19 221 ARG A C 1
ATOM 1671 O O . ARG A 1 221 ? -0.403 -42.448 45.202 1.00 46.19 221 ARG A O 1
ATOM 1678 N N . PRO A 1 222 ? 0.986 -41.313 46.558 1.00 60.03 222 PRO A N 1
ATOM 1679 C CA . PRO A 1 222 ? 1.008 -42.334 47.588 1.00 60.03 222 PRO A CA 1
ATOM 1680 C C . PRO A 1 222 ? 0.327 -41.812 48.855 1.00 60.03 222 PRO A C 1
ATOM 1682 O O . PRO A 1 222 ? 0.661 -40.761 49.399 1.00 60.03 222 PRO A O 1
ATOM 1685 N N . GLN A 1 223 ? -0.659 -42.582 49.307 1.00 50.56 223 GLN A N 1
ATOM 1686 C CA . GLN A 1 223 ? -1.175 -42.545 50.667 1.00 50.56 223 GLN A CA 1
ATOM 1687 C C . GLN A 1 223 ? -0.093 -43.038 51.636 1.00 50.56 223 GLN A C 1
ATOM 1689 O O . GLN A 1 223 ? 0.477 -44.106 51.403 1.00 50.56 223 GLN A O 1
ATOM 1694 N N . ARG A 1 224 ? 0.114 -42.321 52.741 1.00 52.03 224 ARG A N 1
ATOM 1695 C CA . ARG A 1 224 ? 0.012 -42.826 54.122 1.00 52.03 224 ARG A CA 1
ATOM 1696 C C . ARG A 1 224 ? 0.224 -41.694 55.115 1.00 52.03 224 ARG A C 1
ATOM 1698 O O . ARG A 1 224 ? 1.145 -40.885 54.886 1.00 52.03 224 ARG A O 1
#

InterPro domains:
  IPR038800 Coiled-coil domain-containing protein 17 [PTHR33820] (28-172)
  IPR060405 CCDC17, middle coiled-coil domain [PF28454] (28-111)

Sequence (224 aa):
MSWATEVPSGKAGHQHRGYQGSCQCHGRALRLAYLRAGGHDEATLAQLLDLQLEATELEKRAAQKMSKHEPQHRAQGQDRTAIEAAQGLDAALMAVELENQRLEDELLALKVWREMRADVGSLAARHHAEDLAQLQAKVEMLLRHQAEGMGPRLPPAIFPPPVAPPLPPALALAEPVRPTLRAGSPTASSRPLAPSSHPTIAFGALDDPPPSQDTPGLHERPQR

Secondary structure (DSSP, 8-state):
----------------------HHHHHHHHHHHHHHTT---HHHHHHHHHHHHHHHHHHHHHHHHHHHT-TTS-SSSS-HHHHHHHHHHHHHHHHHHHHHHHHHHHHHHHHHHHHHHHHHHHHHHHHHHHHHHHHHHHHHHHHHHHHHHS---PPP--PPPPPPPPPPPP-----------------------PPP-----------PPPP-------------